Protein AF-A0A9N7QIT4-F1 (afdb_monomer_lite)

InterPro domains:
  IPR006091 Acyl-CoA dehydrogenase/oxidase, middle domain [PF02770] (115-210)
  IPR009100 Acyl-CoA dehydrogenase/oxidase, N-terminal and middle domain superfamily [SSF56645] (55-222)
  IPR037069 Acyl-CoA dehydrogenase/oxidase, N-terminal domain superfamily [G3DSA:1.10.540.10] (67-113)
  IPR046373 Acyl-CoA oxidase/dehydrogenase, middle domain superfamily [G3DSA:2.40.110.10] (114-221)

Structure (mmCIF, N/CA/C/O backbone):
data_AF-A0A9N7QIT4-F1
#
_entry.id   AF-A0A9N7QIT4-F1
#
loop_
_atom_site.group_PDB
_atom_site.id
_atom_site.type_symbol
_atom_site.label_atom_id
_atom_site.label_alt_id
_atom_site.label_comp_id
_atom_site.label_asym_id
_atom_site.label_entity_id
_atom_site.label_seq_id
_atom_site.pdbx_PDB_ins_code
_atom_site.Cartn_x
_atom_site.Cartn_y
_atom_site.Cartn_z
_atom_site.occupancy
_atom_site.B_iso_or_equiv
_atom_site.auth_seq_id
_atom_site.auth_comp_id
_atom_site.auth_asym_id
_atom_site.auth_atom_id
_atom_site.pdbx_PDB_model_num
ATOM 1 N N . MET A 1 1 ? -2.790 50.005 -57.578 1.00 38.47 1 MET A N 1
ATOM 2 C CA . MET A 1 1 ? -2.382 48.671 -58.054 1.00 38.47 1 MET A CA 1
ATOM 3 C C . MET A 1 1 ? -2.841 47.677 -56.999 1.00 38.47 1 MET A C 1
ATOM 5 O O . MET A 1 1 ? -2.305 47.665 -55.902 1.00 38.47 1 MET A O 1
ATOM 9 N N . THR A 1 2 ? -3.961 47.023 -57.299 1.00 33.47 2 THR A N 1
ATOM 10 C CA . THR A 1 2 ? -4.683 45.972 -56.548 1.00 33.47 2 THR A CA 1
ATOM 11 C C . THR A 1 2 ? -3.771 44.734 -56.378 1.00 33.47 2 THR A C 1
ATOM 13 O O . THR A 1 2 ? -2.785 44.643 -57.102 1.00 33.47 2 THR A O 1
ATOM 16 N N . VAL A 1 3 ? -3.960 43.822 -55.412 1.00 29.97 3 VAL A N 1
ATOM 17 C CA . VAL A 1 3 ? -4.858 42.644 -55.499 1.00 29.97 3 VAL A CA 1
ATOM 18 C C . VAL A 1 3 ? -5.173 42.057 -54.101 1.00 29.97 3 VAL A C 1
ATOM 20 O O . VAL A 1 3 ? -4.288 41.926 -53.262 1.00 29.97 3 VAL A O 1
ATOM 23 N N . ARG A 1 4 ? -6.454 41.694 -53.905 1.00 32.31 4 ARG A N 1
ATOM 24 C CA . ARG A 1 4 ? -7.050 40.820 -52.866 1.00 32.31 4 ARG A CA 1
ATOM 25 C C . ARG A 1 4 ? -7.109 39.357 -53.350 1.00 32.31 4 ARG A C 1
ATOM 27 O O . ARG A 1 4 ? -7.331 39.161 -54.540 1.00 32.31 4 ARG A O 1
ATOM 34 N N . ALA A 1 5 ? -7.090 38.399 -52.418 1.00 29.52 5 ALA A N 1
ATOM 35 C CA . ALA A 1 5 ? -7.839 37.115 -52.386 1.00 29.52 5 ALA A CA 1
ATOM 36 C C . ALA A 1 5 ? -7.548 36.490 -50.996 1.00 29.52 5 ALA A C 1
ATOM 38 O O . ALA A 1 5 ? -6.382 36.466 -50.619 1.00 29.52 5 ALA A O 1
ATOM 39 N N . GLU A 1 6 ? -8.453 36.201 -50.051 1.00 30.61 6 GLU A N 1
ATOM 40 C CA . GLU A 1 6 ? -9.697 35.397 -49.983 1.00 30.61 6 GLU A CA 1
ATOM 41 C C . GLU A 1 6 ? -9.571 33.897 -50.307 1.00 30.61 6 GLU A C 1
ATOM 43 O O . GLU A 1 6 ? -8.963 33.522 -51.304 1.00 30.61 6 GLU A O 1
ATOM 48 N N . THR A 1 7 ? -10.273 33.104 -49.473 1.00 28.08 7 THR A N 1
ATOM 49 C CA . THR A 1 7 ? -10.547 31.641 -49.452 1.00 28.08 7 THR A CA 1
ATOM 50 C C . THR A 1 7 ? -9.468 30.744 -48.819 1.00 28.08 7 THR A C 1
ATOM 52 O O . THR A 1 7 ? -8.288 30.939 -49.061 1.00 28.08 7 THR A O 1
ATOM 55 N N . SER A 1 8 ? -9.762 29.756 -47.964 1.00 26.75 8 SER A N 1
ATOM 56 C CA . SER A 1 8 ? -11.016 29.198 -47.423 1.00 26.75 8 SER A CA 1
ATOM 57 C C . SER A 1 8 ? -10.681 28.335 -46.197 1.00 26.75 8 SER A C 1
ATOM 59 O O . SER A 1 8 ? -9.673 27.632 -46.202 1.00 26.75 8 SER A O 1
ATOM 61 N N . VAL A 1 9 ? -11.541 28.359 -45.178 1.00 33.09 9 VAL A N 1
ATOM 62 C CA . VAL A 1 9 ? -11.574 27.361 -44.099 1.00 33.09 9 VAL A CA 1
ATOM 63 C C . VAL A 1 9 ? -12.169 26.076 -44.672 1.00 33.09 9 VAL A C 1
ATOM 65 O O . VAL A 1 9 ? -13.289 26.108 -45.179 1.00 33.09 9 VAL A O 1
ATOM 68 N N . SER A 1 10 ? -11.429 24.972 -44.601 1.00 28.03 10 SER A N 1
ATOM 69 C CA . SER A 1 10 ? -11.983 23.620 -44.677 1.00 28.03 10 SER A CA 1
ATOM 70 C C . SER A 1 10 ? -12.028 23.058 -43.260 1.00 28.03 10 SER A C 1
ATOM 72 O O . SER A 1 10 ? -10.996 22.815 -42.635 1.00 28.03 10 SER A O 1
ATOM 74 N N . ASP A 1 11 ? -13.254 22.965 -42.761 1.00 39.31 11 ASP A N 1
ATOM 75 C CA . ASP A 1 11 ? -13.674 22.219 -41.585 1.00 39.31 11 ASP A CA 1
ATOM 76 C C . ASP A 1 11 ? -13.690 20.735 -41.969 1.00 39.31 11 ASP A C 1
ATOM 78 O O . ASP A 1 11 ? -14.648 20.265 -42.576 1.00 39.31 11 ASP A O 1
ATOM 82 N N . ASP A 1 12 ? -12.594 20.032 -41.690 1.00 30.09 12 ASP A N 1
ATOM 83 C CA . ASP A 1 12 ? -12.577 18.572 -41.662 1.00 30.09 12 ASP A CA 1
ATOM 84 C C . ASP A 1 12 ? -12.472 18.167 -40.195 1.00 30.09 12 ASP A C 1
ATOM 86 O O . ASP A 1 12 ? -11.403 18.156 -39.578 1.00 30.09 12 ASP A O 1
ATOM 90 N N . GLY A 1 13 ? -13.649 17.938 -39.619 1.00 40.75 13 GLY A N 1
ATOM 91 C CA . GLY A 1 13 ? -13.811 17.435 -38.274 1.00 40.75 13 GLY A CA 1
ATOM 92 C C . GLY A 1 13 ? -13.171 16.062 -38.120 1.00 40.75 13 GLY A C 1
ATOM 93 O O . GLY A 1 13 ? -13.632 15.086 -38.697 1.00 40.75 13 GLY A O 1
ATOM 94 N N . GLU A 1 14 ? -12.172 15.982 -37.251 1.00 29.92 14 GLU A N 1
ATOM 95 C CA . GLU A 1 14 ? -11.878 14.771 -36.497 1.00 29.92 14 GLU A CA 1
ATOM 96 C C . GLU A 1 14 ? -11.223 15.182 -35.176 1.00 29.92 14 GLU A C 1
ATOM 98 O O . GLU A 1 14 ? -10.066 15.590 -35.098 1.00 29.92 14 GLU A O 1
ATOM 103 N N . ASN A 1 15 ? -12.039 15.163 -34.125 1.00 29.69 15 ASN A N 1
ATOM 104 C CA . ASN A 1 15 ? -11.623 15.336 -32.743 1.00 29.69 15 ASN A CA 1
ATOM 105 C C . ASN A 1 15 ? -10.757 14.123 -32.350 1.00 29.69 15 ASN A C 1
ATOM 107 O O . ASN A 1 15 ? -11.285 13.009 -32.380 1.00 29.69 15 ASN A O 1
ATOM 111 N N . PRO A 1 16 ? -9.475 14.271 -31.966 1.00 31.53 16 PRO A N 1
ATOM 112 C CA . PRO A 1 16 ? -8.681 13.150 -31.478 1.00 31.53 16 PRO A CA 1
ATOM 113 C C . PRO A 1 16 ? -9.065 12.837 -30.022 1.00 31.53 16 PRO A C 1
ATOM 115 O O . PRO A 1 16 ? -8.272 12.984 -29.094 1.00 31.53 16 PRO A O 1
ATOM 118 N N . GLU A 1 17 ? -10.299 12.380 -29.810 1.00 31.66 17 GLU A N 1
ATOM 119 C CA . GLU A 1 17 ? -10.685 11.626 -28.618 1.00 31.66 17 GLU A CA 1
ATOM 120 C C . GLU A 1 17 ? -10.196 10.180 -28.765 1.00 31.66 17 GLU A C 1
ATOM 122 O O . GLU A 1 17 ? -10.964 9.249 -28.980 1.00 31.66 17 GLU A O 1
ATOM 127 N N . THR A 1 18 ? -8.887 9.965 -28.644 1.00 36.84 18 THR A N 1
ATOM 128 C CA . THR A 1 18 ? -8.325 8.617 -28.489 1.00 36.84 18 THR A CA 1
ATOM 129 C C . THR A 1 18 ? -7.307 8.630 -27.362 1.00 36.84 18 THR A C 1
ATOM 131 O O . THR A 1 18 ? -6.167 9.055 -27.533 1.00 36.84 18 THR A O 1
ATOM 134 N N . GLY A 1 19 ? -7.747 8.189 -26.186 1.00 28.31 19 GLY A N 1
ATOM 135 C CA . GLY A 1 19 ? -6.896 8.069 -25.001 1.00 28.31 19 GLY A CA 1
ATOM 136 C C . GLY A 1 19 ? -7.641 7.873 -23.680 1.00 28.31 19 GLY A C 1
ATOM 137 O O . GLY A 1 19 ? -7.002 7.780 -22.634 1.00 28.31 19 GLY A O 1
ATOM 138 N N . ARG A 1 20 ? -8.978 7.805 -23.689 1.00 27.88 20 ARG A N 1
ATOM 139 C CA . ARG A 1 20 ? -9.750 7.363 -22.525 1.00 27.88 20 ARG A CA 1
ATOM 140 C C . ARG A 1 20 ? -9.685 5.838 -22.469 1.00 27.88 20 ARG A C 1
ATOM 142 O O . ARG A 1 20 ? -10.373 5.154 -23.216 1.00 27.88 20 ARG A O 1
ATOM 149 N N . VAL A 1 21 ? -8.809 5.315 -21.620 1.00 37.53 21 VAL A N 1
ATOM 150 C CA . VAL A 1 21 ? -8.892 3.921 -21.177 1.00 37.53 21 VAL A CA 1
ATOM 151 C C . VAL A 1 21 ? -10.002 3.845 -20.134 1.00 37.53 21 VAL A C 1
ATOM 153 O O . VAL A 1 21 ? -9.878 4.392 -19.037 1.00 37.53 21 VAL A O 1
ATOM 156 N N . ASP A 1 22 ? -11.124 3.244 -20.526 1.00 30.83 22 ASP A N 1
ATOM 157 C CA . ASP A 1 22 ? -12.245 2.961 -19.637 1.00 30.83 22 ASP A CA 1
ATOM 158 C C . ASP A 1 22 ? -11.810 2.043 -18.484 1.00 30.83 22 ASP A C 1
ATOM 160 O O . ASP A 1 22 ? -10.876 1.244 -18.606 1.00 30.83 22 ASP A O 1
ATOM 164 N N . GLY A 1 23 ? -12.482 2.214 -17.341 1.00 36.84 23 GLY A N 1
ATOM 165 C CA . GLY A 1 23 ? -12.130 1.636 -16.045 1.00 36.84 23 GLY A CA 1
ATOM 166 C C . GLY A 1 23 ? -11.699 0.171 -16.108 1.00 36.84 23 GLY A C 1
ATOM 167 O O . GLY A 1 23 ? -12.493 -0.713 -16.425 1.00 36.84 23 GLY A O 1
ATOM 168 N N . HIS A 1 24 ? -10.438 -0.077 -15.754 1.00 41.16 24 HIS A N 1
ATOM 169 C CA . HIS A 1 24 ? -9.928 -1.423 -15.526 1.00 41.16 24 HIS A CA 1
ATOM 170 C C . HIS A 1 24 ? -10.519 -1.994 -14.237 1.00 41.16 24 HIS A C 1
ATOM 172 O O . HIS A 1 24 ? -10.560 -1.329 -13.200 1.00 41.16 24 HIS A O 1
ATOM 178 N N . GLN A 1 25 ? -10.971 -3.246 -14.302 1.00 32.97 25 GLN A N 1
ATOM 179 C CA . GLN A 1 25 ? -11.328 -4.001 -13.109 1.00 32.97 25 GLN A CA 1
ATOM 180 C C . GLN A 1 25 ? -10.055 -4.299 -12.315 1.00 32.97 25 GLN A C 1
ATOM 182 O O . GLN A 1 25 ? -9.169 -4.998 -12.798 1.00 32.97 25 GLN A O 1
ATOM 187 N N . VAL A 1 26 ? -9.979 -3.773 -11.095 1.00 39.59 26 VAL A N 1
ATOM 188 C CA . VAL A 1 26 ? -8.876 -4.027 -10.166 1.00 39.59 26 VAL A CA 1
ATOM 189 C C . VAL A 1 26 ? -9.232 -5.255 -9.329 1.00 39.59 26 VAL A C 1
ATOM 191 O O . VAL A 1 26 ? -10.236 -5.258 -8.620 1.00 39.59 26 VAL A O 1
ATOM 194 N N . GLY A 1 27 ? -8.437 -6.316 -9.439 1.00 34.12 27 GLY A N 1
ATOM 195 C CA . GLY A 1 27 ? -8.568 -7.526 -8.632 1.00 34.12 27 GLY A CA 1
ATOM 196 C C . GLY A 1 27 ? -7.386 -8.473 -8.864 1.00 34.12 27 GLY A C 1
ATOM 197 O O . GLY A 1 27 ? -6.785 -8.428 -9.935 1.00 34.12 27 GLY A O 1
ATOM 198 N N . PRO A 1 28 ? -7.052 -9.364 -7.915 1.00 33.69 28 PRO A N 1
ATOM 199 C CA . PRO A 1 28 ? -5.867 -10.236 -7.963 1.00 33.69 28 PRO A CA 1
ATOM 200 C C . PRO A 1 28 ? -5.890 -11.284 -9.090 1.00 33.69 28 PRO A C 1
ATOM 202 O O . PRO A 1 28 ? -4.935 -12.037 -9.257 1.00 33.69 28 PRO A O 1
ATOM 205 N N . THR A 1 29 ? -6.988 -11.363 -9.845 1.00 35.53 29 THR A N 1
ATOM 206 C CA . THR A 1 29 ? -7.176 -12.270 -10.988 1.00 35.53 29 THR A CA 1
ATOM 207 C C . THR A 1 29 ? -7.487 -11.535 -12.295 1.00 35.53 29 THR A C 1
ATOM 209 O O . THR A 1 29 ? -7.665 -12.185 -13.325 1.00 35.53 29 THR A O 1
ATOM 212 N N . ALA A 1 30 ? -7.555 -10.199 -12.277 1.00 36.47 30 ALA A N 1
ATOM 213 C CA . ALA A 1 30 ? -7.737 -9.413 -13.490 1.00 36.47 30 ALA A CA 1
ATOM 214 C C . ALA A 1 30 ? -6.457 -9.470 -14.348 1.00 36.47 30 ALA A C 1
ATOM 216 O O . ALA A 1 30 ? -5.356 -9.500 -13.790 1.00 36.47 30 ALA A O 1
ATOM 217 N N . PRO A 1 31 ? -6.569 -9.508 -15.690 1.00 37.81 31 PRO A N 1
ATOM 218 C CA . PRO A 1 31 ? -5.399 -9.405 -16.552 1.00 37.81 31 PRO A CA 1
ATOM 219 C C . PRO A 1 31 ? -4.654 -8.102 -16.248 1.00 37.81 31 PRO A C 1
ATOM 221 O O . PRO A 1 31 ? -5.278 -7.057 -16.058 1.00 37.81 31 PRO A O 1
ATOM 224 N N . LEU A 1 32 ? -3.323 -8.189 -16.171 1.00 49.09 32 LEU A N 1
ATOM 225 C CA . LEU A 1 32 ? -2.465 -7.030 -15.936 1.00 49.09 32 LEU A CA 1
ATOM 226 C C . LEU A 1 32 ? -2.752 -5.973 -17.011 1.00 49.09 32 LEU A C 1
ATOM 228 O O . LEU A 1 32 ? -2.886 -6.310 -18.189 1.00 49.09 32 LEU A O 1
ATOM 232 N N . ASP A 1 33 ? -2.850 -4.710 -16.594 1.00 57.22 33 ASP A N 1
ATOM 233 C CA . ASP A 1 33 ? -2.920 -3.565 -17.506 1.00 57.22 33 ASP A CA 1
ATOM 234 C C . ASP A 1 33 ? -1.797 -3.703 -18.558 1.00 57.22 33 ASP A C 1
ATOM 236 O O . ASP A 1 33 ? -0.669 -4.011 -18.173 1.00 57.22 33 ASP A O 1
ATOM 240 N N . PRO A 1 34 ? -2.046 -3.524 -19.868 1.00 62.81 34 PRO A N 1
ATOM 241 C CA . PRO A 1 34 ? -1.006 -3.655 -20.890 1.00 62.81 34 PRO A CA 1
ATOM 242 C C . PRO A 1 34 ? 0.240 -2.801 -20.617 1.00 62.81 34 PRO A C 1
ATOM 244 O O . PRO A 1 34 ? 1.350 -3.247 -20.899 1.00 62.81 34 PRO A O 1
ATOM 247 N N . GLN A 1 35 ? 0.068 -1.615 -20.022 1.00 65.44 35 GLN A N 1
ATOM 248 C CA . GLN A 1 35 ? 1.177 -0.753 -19.599 1.00 65.44 35 GLN A CA 1
ATOM 249 C C . GLN A 1 35 ? 1.926 -1.356 -18.411 1.00 65.44 35 GLN A C 1
ATOM 251 O O . GLN A 1 35 ? 3.153 -1.332 -18.376 1.00 65.44 35 GLN A O 1
ATOM 256 N N . LEU A 1 36 ? 1.196 -1.950 -17.462 1.00 68.06 36 LEU A N 1
ATOM 257 C CA . LEU A 1 36 ? 1.788 -2.685 -16.350 1.00 68.06 36 LEU A CA 1
ATOM 258 C C . LEU A 1 36 ? 2.546 -3.920 -16.842 1.00 68.06 36 LEU A C 1
ATOM 260 O O . LEU A 1 36 ? 3.641 -4.153 -16.359 1.00 68.06 36 LEU A O 1
ATOM 264 N N . ALA A 1 37 ? 1.999 -4.681 -17.793 1.00 67.69 37 ALA A N 1
ATOM 265 C CA . ALA A 1 37 ? 2.638 -5.865 -18.358 1.00 67.69 37 ALA A CA 1
ATOM 266 C C . ALA A 1 37 ? 3.929 -5.503 -19.108 1.00 67.69 37 ALA A C 1
ATOM 268 O O . ALA A 1 37 ? 4.974 -6.090 -18.844 1.00 67.69 37 ALA A O 1
ATOM 269 N N . GLU A 1 38 ? 3.884 -4.483 -19.974 1.00 66.94 38 GLU A N 1
ATOM 270 C CA . GLU A 1 38 ? 5.070 -3.957 -20.659 1.00 66.94 38 GLU A CA 1
ATOM 271 C C . GLU A 1 38 ? 6.125 -3.478 -19.656 1.00 66.94 38 GLU A C 1
ATOM 273 O O . GLU A 1 38 ? 7.310 -3.781 -19.798 1.00 66.94 38 GLU A O 1
ATOM 278 N N . PHE A 1 39 ? 5.705 -2.781 -18.601 1.00 68.25 39 PHE A N 1
ATOM 279 C CA . PHE A 1 39 ? 6.587 -2.375 -17.517 1.00 68.25 39 PHE A CA 1
ATOM 280 C C . PHE A 1 39 ? 7.182 -3.590 -16.789 1.00 68.25 39 PHE A C 1
ATOM 282 O O . PHE A 1 39 ? 8.399 -3.727 -16.737 1.00 68.25 39 PHE A O 1
ATOM 289 N N . THR A 1 40 ? 6.379 -4.530 -16.292 1.00 65.81 40 THR A N 1
ATOM 290 C CA . THR A 1 40 ? 6.884 -5.693 -15.544 1.00 65.81 40 THR A CA 1
ATOM 291 C C . THR A 1 40 ? 7.772 -6.618 -16.375 1.00 65.81 40 THR A C 1
ATOM 293 O O . THR A 1 40 ? 8.703 -7.204 -15.826 1.00 65.81 40 THR A O 1
ATOM 296 N N . ASP A 1 41 ? 7.531 -6.715 -17.686 1.00 65.50 41 ASP A N 1
ATOM 297 C CA . ASP A 1 41 ? 8.337 -7.522 -18.607 1.00 65.50 41 ASP A CA 1
ATOM 298 C C . ASP A 1 41 ? 9.631 -6.810 -19.037 1.00 65.50 41 ASP A C 1
ATOM 300 O O . ASP A 1 41 ? 10.649 -7.461 -19.287 1.00 65.50 41 ASP A O 1
ATOM 304 N N . SER A 1 42 ? 9.621 -5.474 -19.118 1.00 56.75 42 SER A N 1
ATOM 305 C CA . SER A 1 42 ? 10.794 -4.673 -19.501 1.00 56.75 42 SER A CA 1
ATOM 306 C C . SER A 1 42 ? 11.737 -4.372 -18.334 1.00 56.75 42 SER A C 1
ATOM 308 O O . SER A 1 42 ? 12.928 -4.139 -18.563 1.00 56.75 42 SER A O 1
ATOM 310 N N . VAL A 1 43 ? 11.245 -4.417 -17.090 1.00 51.91 43 VAL A N 1
ATOM 311 C CA . VAL A 1 43 ? 12.033 -4.168 -15.876 1.00 51.91 43 VAL A CA 1
ATOM 312 C C . VAL A 1 43 ? 12.015 -5.405 -14.971 1.00 51.91 43 VAL A C 1
ATOM 314 O O . VAL A 1 43 ? 11.148 -5.577 -14.120 1.00 51.91 43 VAL A O 1
ATOM 317 N N . ALA A 1 44 ? 13.012 -6.281 -15.132 1.00 52.66 44 ALA A N 1
ATOM 318 C CA . ALA A 1 44 ? 13.183 -7.521 -14.358 1.00 52.66 44 ALA A CA 1
ATOM 319 C C . ALA A 1 44 ? 13.633 -7.273 -12.894 1.00 52.66 44 ALA A C 1
ATOM 321 O O . ALA A 1 44 ? 14.660 -7.801 -12.460 1.00 52.66 44 ALA A O 1
ATOM 322 N N . HIS A 1 45 ? 12.968 -6.369 -12.166 1.00 61.59 45 HIS A N 1
ATOM 323 C CA . HIS A 1 45 ? 13.575 -5.583 -11.077 1.00 61.59 45 HIS A CA 1
ATOM 324 C C . HIS A 1 45 ? 12.665 -5.432 -9.831 1.00 61.59 45 HIS A C 1
ATOM 326 O O . HIS A 1 45 ? 12.796 -4.480 -9.076 1.00 61.59 45 HIS A O 1
ATOM 332 N N . PHE A 1 46 ? 11.720 -6.346 -9.567 1.00 65.38 46 PHE A N 1
ATOM 333 C CA . PHE A 1 46 ? 10.869 -6.293 -8.350 1.00 65.38 46 PHE A CA 1
ATOM 334 C C . PHE A 1 46 ? 11.425 -7.091 -7.156 1.00 65.38 46 PHE A C 1
ATOM 336 O O . PHE A 1 46 ? 10.902 -7.026 -6.045 1.00 65.38 46 PHE A O 1
ATOM 343 N N . GLY A 1 47 ? 12.520 -7.823 -7.370 1.00 62.84 47 GLY A N 1
ATOM 344 C CA . GLY A 1 47 ? 13.131 -8.722 -6.391 1.00 62.84 47 GLY A CA 1
ATOM 345 C C . GLY A 1 47 ? 14.361 -8.159 -5.676 1.00 62.84 47 GLY A C 1
ATOM 346 O O . GLY A 1 47 ? 15.189 -8.951 -5.229 1.00 62.84 47 GLY A O 1
ATOM 347 N N . HIS A 1 48 ? 14.539 -6.833 -5.584 1.00 67.06 48 HIS A N 1
ATOM 348 C CA . HIS A 1 48 ? 15.717 -6.243 -4.927 1.00 67.06 48 HIS A CA 1
ATOM 349 C C . HIS A 1 48 ? 15.644 -6.372 -3.406 1.00 67.06 48 HIS A C 1
ATOM 351 O O . HIS A 1 48 ? 15.376 -5.411 -2.688 1.00 67.06 48 HIS A O 1
ATOM 357 N N . VAL A 1 49 ? 15.906 -7.570 -2.900 1.00 66.00 49 VAL A N 1
ATOM 358 C CA . VAL A 1 49 ? 16.009 -7.875 -1.472 1.00 66.00 49 VAL A CA 1
ATOM 359 C C . VAL A 1 49 ? 17.459 -8.176 -1.131 1.00 66.00 49 VAL A C 1
ATOM 361 O O . VAL A 1 49 ? 18.186 -8.758 -1.934 1.00 66.00 49 VAL A O 1
ATOM 364 N N . SER A 1 50 ? 17.890 -7.761 0.060 1.00 59.88 50 SER A N 1
ATOM 365 C CA . SER A 1 50 ? 19.243 -8.031 0.538 1.00 59.88 50 SER A CA 1
ATOM 366 C C . SER A 1 50 ? 19.525 -9.529 0.529 1.00 59.88 50 SER A C 1
ATOM 368 O O . SER A 1 50 ? 18.782 -10.309 1.118 1.00 59.88 50 SER A O 1
ATOM 370 N N . SER A 1 51 ? 20.645 -9.924 -0.074 1.00 55.16 51 SER A N 1
ATOM 371 C CA . SER A 1 51 ? 21.128 -11.308 -0.045 1.00 55.16 51 SER A CA 1
ATOM 372 C C . SER A 1 51 ? 21.768 -11.691 1.296 1.00 55.16 51 SER A C 1
ATOM 374 O O . SER A 1 51 ? 22.208 -12.825 1.469 1.00 55.16 51 SER A O 1
ATOM 376 N N . THR A 1 52 ? 21.893 -10.747 2.237 1.00 50.81 52 THR A N 1
ATOM 377 C CA . THR A 1 52 ? 22.377 -11.027 3.594 1.00 50.81 52 THR A CA 1
ATOM 378 C C . THR A 1 52 ? 21.233 -11.539 4.458 1.00 50.81 52 THR A 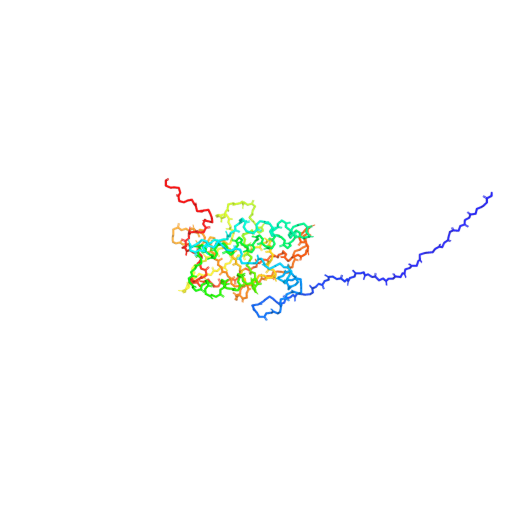C 1
ATOM 380 O O . THR A 1 52 ? 20.248 -10.822 4.650 1.00 50.81 52 THR A O 1
ATOM 383 N N . GLU A 1 53 ? 21.390 -12.734 5.025 1.00 40.38 53 GLU A N 1
ATOM 384 C CA . GLU A 1 53 ? 20.474 -13.290 6.026 1.00 40.38 53 GLU A CA 1
ATOM 385 C C . GLU A 1 53 ? 20.172 -12.253 7.127 1.00 40.38 53 GLU A C 1
ATOM 387 O O . GLU A 1 53 ? 21.113 -11.652 7.664 1.00 40.38 53 GLU A O 1
ATOM 392 N N . PRO A 1 54 ? 18.886 -11.996 7.444 1.00 53.50 54 PRO A N 1
ATOM 393 C CA . PRO A 1 54 ? 17.710 -12.804 7.096 1.00 53.50 54 PRO A CA 1
ATOM 394 C C . PRO A 1 54 ? 16.909 -12.352 5.849 1.00 53.50 54 PRO A C 1
ATOM 396 O O . PRO A 1 54 ? 15.734 -12.686 5.740 1.00 53.50 54 PRO A O 1
ATOM 399 N N . GLY A 1 55 ? 17.475 -11.580 4.909 1.00 60.56 55 GLY A N 1
ATOM 400 C CA . GLY A 1 55 ? 16.734 -11.140 3.709 1.00 60.56 55 GLY A CA 1
ATOM 401 C C . GLY A 1 55 ? 15.506 -10.274 4.035 1.00 60.56 55 GLY A C 1
ATOM 402 O O . GLY A 1 55 ? 14.486 -10.308 3.355 1.00 60.56 55 GLY A O 1
ATOM 403 N N . ASP A 1 56 ? 15.590 -9.506 5.120 1.00 72.50 56 ASP A N 1
ATOM 404 C CA . ASP A 1 56 ? 14.479 -8.787 5.760 1.00 72.50 56 ASP A CA 1
ATOM 405 C C . ASP A 1 56 ? 14.275 -7.354 5.240 1.00 72.50 56 ASP A C 1
ATOM 407 O O . ASP A 1 56 ? 13.528 -6.552 5.817 1.00 72.50 56 ASP A O 1
ATOM 411 N N . ARG A 1 57 ? 14.984 -6.983 4.173 1.00 81.25 57 ARG A N 1
ATOM 412 C CA . ARG A 1 57 ? 14.995 -5.615 3.664 1.00 81.25 57 ARG A CA 1
ATOM 413 C C . ARG A 1 57 ? 15.267 -5.537 2.180 1.00 81.25 57 ARG A C 1
ATOM 415 O O . ARG A 1 57 ? 15.980 -6.366 1.626 1.00 81.25 57 ARG A O 1
ATOM 422 N N . VAL A 1 58 ? 14.752 -4.478 1.580 1.00 84.88 58 VAL A N 1
ATOM 423 C CA . VAL A 1 58 ? 15.085 -4.081 0.220 1.00 84.88 58 VAL A CA 1
ATOM 424 C C . VAL A 1 58 ? 16.564 -3.709 0.157 1.00 84.88 58 VAL A C 1
ATOM 426 O O . VAL A 1 58 ? 17.067 -2.963 1.005 1.00 84.88 58 VAL A O 1
ATOM 429 N N . ASP A 1 59 ? 17.262 -4.214 -0.855 1.00 86.88 59 ASP A N 1
ATOM 430 C CA . ASP A 1 59 ? 18.620 -3.781 -1.166 1.00 86.88 59 ASP A CA 1
ATOM 431 C C . ASP A 1 59 ? 18.562 -2.489 -1.984 1.00 86.88 59 ASP A C 1
ATOM 433 O O . ASP A 1 59 ? 18.482 -2.492 -3.212 1.00 86.88 59 ASP A O 1
ATOM 437 N N . LEU A 1 60 ? 18.607 -1.356 -1.281 1.00 84.75 60 LEU A N 1
ATOM 438 C CA . LEU A 1 60 ? 18.570 -0.036 -1.910 1.00 84.75 60 LEU A CA 1
ATOM 439 C C . LEU A 1 60 ? 19.748 0.203 -2.866 1.00 84.75 60 LEU A C 1
ATOM 441 O O . LEU A 1 60 ? 19.602 0.963 -3.819 1.00 84.75 60 LEU A O 1
ATOM 445 N N . LYS A 1 61 ? 20.909 -0.426 -2.630 1.00 85.75 61 LYS A N 1
ATOM 446 C CA . LYS A 1 61 ? 22.073 -0.270 -3.514 1.00 85.75 61 LYS A CA 1
ATOM 447 C C . LYS A 1 61 ? 21.867 -1.023 -4.819 1.00 85.75 61 LYS A C 1
ATOM 449 O O . LYS A 1 61 ? 22.268 -0.519 -5.861 1.00 85.75 61 LYS A O 1
ATOM 454 N N . ALA A 1 62 ? 21.248 -2.199 -4.753 1.00 83.81 62 ALA A N 1
ATOM 455 C CA . ALA A 1 62 ? 20.874 -2.958 -5.938 1.00 83.81 62 ALA A CA 1
ATOM 456 C C . ALA A 1 62 ? 19.718 -2.295 -6.706 1.00 83.81 62 ALA A C 1
ATOM 458 O O . ALA A 1 62 ? 19.729 -2.313 -7.928 1.00 83.81 62 ALA A O 1
ATOM 459 N N . LEU A 1 63 ? 18.765 -1.675 -6.001 1.00 85.38 63 LEU A N 1
ATOM 460 C CA . LEU A 1 63 ? 17.608 -1.002 -6.601 1.00 85.38 63 LEU A CA 1
ATOM 461 C C . LEU A 1 63 ? 17.966 0.320 -7.309 1.00 85.38 63 LEU A C 1
ATOM 463 O O . LEU A 1 63 ? 17.344 0.675 -8.308 1.00 85.38 63 LEU A O 1
ATOM 467 N N . LEU A 1 64 ? 18.934 1.084 -6.792 1.00 88.62 64 LEU A N 1
ATOM 468 C CA . LEU A 1 64 ? 19.211 2.445 -7.273 1.00 88.62 64 LEU A CA 1
ATOM 469 C C . LEU A 1 64 ? 19.538 2.532 -8.781 1.00 88.62 64 LEU A C 1
ATOM 471 O O . LEU A 1 64 ? 18.896 3.341 -9.452 1.00 88.62 64 LEU A O 1
ATOM 475 N N . PRO A 1 65 ? 20.452 1.720 -9.354 1.00 84.44 65 PRO A N 1
ATOM 476 C CA . PRO A 1 65 ? 20.757 1.780 -10.789 1.00 84.44 65 PRO A CA 1
ATOM 477 C C . PRO A 1 65 ? 19.538 1.514 -11.678 1.00 84.44 65 PRO A C 1
ATOM 479 O O . PRO A 1 65 ? 19.444 2.022 -12.795 1.00 84.44 65 PRO A O 1
ATOM 482 N N . ASP A 1 66 ? 18.605 0.712 -11.178 1.00 82.62 66 ASP A N 1
ATOM 483 C CA . ASP A 1 66 ? 17.408 0.292 -11.890 1.00 82.62 66 ASP A CA 1
ATOM 484 C C . ASP A 1 66 ? 16.338 1.384 -11.859 1.00 82.62 66 ASP A C 1
ATOM 486 O O . ASP A 1 66 ? 15.722 1.682 -12.887 1.00 82.62 66 ASP A O 1
ATOM 490 N N . VAL A 1 67 ? 16.210 2.083 -10.729 1.00 86.75 67 VAL A N 1
ATOM 491 C CA . VAL A 1 67 ? 15.429 3.323 -10.634 1.00 86.75 67 VAL A CA 1
ATOM 492 C C . VAL A 1 67 ? 16.014 4.407 -11.545 1.00 86.75 67 VAL A C 1
ATOM 494 O O . VAL A 1 67 ? 15.260 5.021 -12.296 1.00 86.75 67 VAL A O 1
ATOM 497 N N . GLU A 1 68 ? 17.334 4.623 -11.537 1.00 86.75 68 GLU A N 1
ATOM 498 C CA . GLU A 1 68 ? 18.002 5.627 -12.382 1.00 86.75 68 GLU A CA 1
ATOM 499 C C . GLU A 1 68 ? 17.804 5.348 -13.878 1.00 86.75 68 GLU A C 1
ATOM 501 O O . GLU A 1 68 ? 17.422 6.244 -14.635 1.00 86.75 68 GLU A O 1
ATOM 506 N N . ARG A 1 69 ? 18.007 4.096 -14.309 1.00 83.94 69 ARG A N 1
ATOM 507 C CA . ARG A 1 69 ? 17.802 3.682 -15.704 1.00 83.94 69 ARG A CA 1
ATOM 508 C C . ARG A 1 69 ? 16.355 3.879 -16.142 1.00 83.94 69 ARG A C 1
ATOM 510 O O . ARG A 1 69 ? 16.113 4.412 -17.224 1.00 83.94 69 ARG A O 1
ATOM 517 N N . THR A 1 70 ? 15.408 3.477 -15.296 1.00 82.38 70 THR A N 1
ATOM 518 C CA . THR A 1 70 ? 13.975 3.631 -15.572 1.00 82.38 70 THR A CA 1
ATOM 519 C C . THR A 1 70 ? 13.605 5.108 -15.652 1.00 82.38 70 THR A C 1
ATOM 521 O O . THR A 1 70 ? 12.958 5.517 -16.610 1.00 82.38 70 THR A O 1
ATOM 524 N N . ALA A 1 71 ? 14.092 5.937 -14.724 1.00 85.38 71 ALA A N 1
ATOM 525 C CA . ALA A 1 71 ? 13.818 7.373 -14.693 1.00 85.38 71 ALA A CA 1
ATOM 526 C C . ALA A 1 71 ? 14.374 8.120 -15.915 1.00 85.38 71 ALA A C 1
ATOM 528 O O . ALA A 1 71 ? 13.789 9.116 -16.335 1.00 85.38 71 ALA A O 1
ATOM 529 N N . GLY A 1 72 ? 15.470 7.630 -16.506 1.00 81.25 72 GLY A N 1
ATOM 530 C CA . GLY A 1 72 ? 16.003 8.145 -17.770 1.00 81.25 72 GLY A CA 1
ATOM 531 C C . GLY A 1 72 ? 15.069 7.945 -18.971 1.00 81.25 72 GLY A C 1
ATOM 532 O O . GLY A 1 72 ? 15.251 8.612 -19.987 1.00 81.25 72 GLY A O 1
ATOM 533 N N . THR A 1 73 ? 14.076 7.057 -18.849 1.00 83.69 73 THR A N 1
ATOM 534 C CA . THR A 1 73 ? 13.086 6.752 -19.893 1.00 83.69 73 THR A CA 1
ATOM 535 C C . THR A 1 73 ? 11.693 7.248 -19.507 1.00 83.69 73 THR A C 1
ATOM 537 O O . THR A 1 73 ? 11.082 8.003 -20.259 1.00 83.69 73 THR A O 1
ATOM 540 N N . ASP A 1 74 ? 11.199 6.860 -18.328 1.00 84.31 74 ASP A N 1
ATOM 541 C CA . ASP A 1 74 ? 9.902 7.270 -17.799 1.00 84.31 74 ASP A CA 1
ATOM 542 C C . ASP A 1 74 ? 9.925 7.425 -16.268 1.00 84.31 74 ASP A C 1
ATOM 544 O O . ASP A 1 74 ? 10.143 6.486 -15.497 1.00 84.31 74 ASP A O 1
ATOM 548 N N . VAL A 1 75 ? 9.650 8.647 -15.812 1.00 88.81 75 VAL A N 1
ATOM 549 C CA . VAL A 1 75 ? 9.670 9.002 -14.385 1.00 88.81 75 VAL A CA 1
ATOM 550 C C . VAL A 1 75 ? 8.474 8.409 -13.625 1.00 88.81 75 VAL A C 1
ATOM 552 O O . VAL A 1 75 ? 8.583 8.153 -12.427 1.00 88.81 75 VAL A O 1
ATOM 555 N N . GLY A 1 76 ? 7.345 8.157 -14.300 1.00 89.31 76 GLY A N 1
ATOM 556 C CA . GLY A 1 76 ? 6.172 7.511 -13.702 1.00 89.31 76 GLY A CA 1
ATOM 557 C C . GLY A 1 76 ? 6.484 6.095 -13.237 1.00 89.31 76 GLY A C 1
ATOM 558 O O . GLY A 1 76 ? 6.311 5.762 -12.067 1.00 89.31 76 GLY A O 1
ATOM 559 N N . HIS A 1 77 ? 7.033 5.288 -14.132 1.00 87.69 77 HIS A N 1
ATOM 560 C CA . HIS A 1 77 ? 7.460 3.921 -13.870 1.00 87.69 77 HIS A CA 1
ATOM 561 C C . HIS A 1 77 ? 8.578 3.844 -12.818 1.00 87.69 77 HIS A C 1
ATOM 563 O O . HIS A 1 77 ? 8.535 2.998 -11.923 1.00 87.69 77 HIS A O 1
ATOM 569 N N . ALA A 1 78 ? 9.532 4.779 -12.831 1.00 88.88 78 ALA A N 1
ATOM 570 C CA . ALA A 1 78 ? 10.543 4.873 -11.776 1.00 88.88 78 ALA A CA 1
ATOM 571 C C . ALA A 1 78 ? 9.930 5.182 -10.395 1.00 88.88 78 ALA A C 1
ATOM 573 O O . ALA A 1 78 ? 10.359 4.633 -9.371 1.00 88.88 78 ALA A O 1
ATOM 574 N N . ALA A 1 79 ? 8.892 6.026 -10.355 1.00 92.56 79 ALA A N 1
ATOM 575 C CA . ALA A 1 79 ? 8.134 6.280 -9.135 1.00 92.56 79 ALA A CA 1
ATOM 576 C C . ALA A 1 79 ? 7.407 5.013 -8.661 1.00 92.56 79 ALA A C 1
ATOM 578 O O . ALA A 1 79 ? 7.452 4.720 -7.467 1.00 92.56 79 ALA A O 1
ATOM 579 N N . VAL A 1 80 ? 6.822 4.224 -9.574 1.00 91.38 80 VAL A N 1
ATOM 580 C CA . VAL A 1 80 ? 6.200 2.925 -9.256 1.00 91.38 80 VAL A CA 1
ATOM 581 C C . VAL A 1 80 ? 7.202 1.961 -8.618 1.00 91.38 80 VAL A C 1
ATOM 583 O O . VAL A 1 80 ? 6.899 1.410 -7.559 1.00 91.38 80 VAL A O 1
ATOM 586 N N . LEU A 1 81 ? 8.407 1.798 -9.184 1.00 88.81 81 LEU A N 1
ATOM 587 C CA . LEU A 1 81 ? 9.452 0.950 -8.584 1.00 88.81 81 LEU A CA 1
ATOM 588 C C . LEU A 1 81 ? 9.765 1.378 -7.150 1.00 88.81 81 LEU A C 1
ATOM 590 O O . LEU A 1 81 ? 9.871 0.542 -6.252 1.00 88.81 81 LEU A O 1
ATOM 594 N N . THR A 1 82 ? 9.881 2.686 -6.930 1.00 92.00 82 THR A N 1
ATOM 595 C CA . THR A 1 82 ? 10.253 3.247 -5.632 1.00 92.00 82 THR A CA 1
ATOM 596 C C . THR A 1 82 ? 9.149 3.037 -4.593 1.00 92.00 82 THR A C 1
ATOM 598 O O . THR A 1 82 ? 9.432 2.564 -3.490 1.00 92.00 82 THR A O 1
ATOM 601 N N . VAL A 1 83 ? 7.886 3.340 -4.923 1.00 93.88 83 VAL A N 1
ATOM 602 C CA . VAL A 1 83 ? 6.764 3.157 -3.981 1.00 93.88 83 VAL A CA 1
ATOM 603 C C . VAL A 1 83 ? 6.477 1.682 -3.716 1.00 93.88 83 VAL A C 1
ATOM 605 O O . VAL A 1 83 ? 6.208 1.324 -2.569 1.00 93.88 83 VAL A O 1
ATOM 608 N N . HIS A 1 84 ? 6.617 0.821 -4.731 1.00 93.56 84 HIS A N 1
ATOM 609 C CA . HIS A 1 84 ? 6.496 -0.626 -4.572 1.00 93.56 84 HIS A CA 1
ATOM 610 C C . HIS A 1 84 ? 7.508 -1.140 -3.553 1.00 93.56 84 HIS A C 1
ATOM 612 O O . HIS A 1 84 ? 7.131 -1.795 -2.583 1.00 93.56 84 HIS A O 1
ATOM 618 N N . HIS A 1 85 ? 8.788 -0.804 -3.729 1.00 92.75 85 HIS A N 1
ATOM 619 C CA . HIS A 1 85 ? 9.833 -1.260 -2.819 1.00 92.75 85 HIS A CA 1
ATOM 620 C C . HIS A 1 85 ? 9.693 -0.646 -1.423 1.00 92.75 85 HIS A C 1
ATOM 622 O O . HIS A 1 85 ? 9.952 -1.329 -0.436 1.00 92.75 85 HIS A O 1
ATOM 628 N N . ALA A 1 86 ? 9.219 0.597 -1.296 1.00 92.81 86 ALA A N 1
ATOM 629 C CA . ALA A 1 86 ? 8.915 1.187 0.008 1.00 92.81 86 ALA A CA 1
ATOM 630 C C . ALA A 1 86 ? 7.804 0.418 0.753 1.00 92.81 86 ALA A C 1
ATOM 632 O O . ALA A 1 86 ? 7.929 0.155 1.950 1.00 92.81 86 ALA A O 1
ATOM 633 N N . ALA A 1 87 ? 6.745 0.008 0.051 1.00 94.25 87 ALA A N 1
ATOM 634 C CA . ALA A 1 87 ? 5.672 -0.798 0.627 1.00 94.25 87 ALA A CA 1
ATOM 635 C C . ALA A 1 87 ? 6.128 -2.240 0.930 1.00 94.25 87 ALA A C 1
ATOM 637 O O . ALA A 1 87 ? 5.906 -2.743 2.034 1.00 94.25 87 ALA A O 1
ATOM 638 N N . LEU A 1 88 ? 6.845 -2.883 0.001 1.00 93.38 88 LEU A N 1
ATOM 639 C CA . LEU A 1 88 ? 7.466 -4.200 0.189 1.00 93.38 88 LEU A CA 1
ATOM 640 C C . LEU A 1 88 ? 8.396 -4.208 1.406 1.00 93.38 88 LEU A C 1
ATOM 642 O O . LEU A 1 88 ? 8.390 -5.144 2.199 1.00 93.38 88 LEU A O 1
ATOM 646 N N . GLN A 1 89 ? 9.158 -3.139 1.602 1.00 92.88 89 GLN A N 1
ATOM 647 C CA . GLN A 1 89 ? 10.043 -2.980 2.742 1.00 92.88 89 GLN A CA 1
ATOM 648 C C . GLN A 1 89 ? 9.290 -3.006 4.085 1.00 92.88 89 GLN A C 1
ATOM 650 O O . GLN A 1 89 ? 9.824 -3.538 5.064 1.00 92.88 89 GLN A O 1
ATOM 655 N N . ALA A 1 90 ? 8.069 -2.464 4.148 1.00 92.50 90 ALA A N 1
ATOM 656 C CA . ALA A 1 90 ? 7.219 -2.556 5.334 1.00 92.50 90 ALA A CA 1
ATOM 657 C C . ALA A 1 90 ? 6.741 -4.000 5.570 1.00 92.50 90 ALA A C 1
ATOM 659 O O . ALA A 1 90 ? 6.794 -4.486 6.700 1.00 92.50 90 ALA A O 1
ATOM 660 N N . VAL A 1 91 ? 6.365 -4.717 4.506 1.00 93.25 91 VAL A N 1
ATOM 661 C CA . VAL A 1 91 ? 5.984 -6.141 4.568 1.00 93.25 91 VAL A CA 1
ATOM 662 C C . VAL A 1 91 ? 7.161 -7.018 5.017 1.00 93.25 91 VAL A C 1
ATOM 664 O O . VAL A 1 91 ? 7.003 -7.849 5.909 1.00 93.25 91 VAL A O 1
ATOM 667 N N . LEU A 1 92 ? 8.358 -6.805 4.468 1.00 91.81 92 LEU A N 1
ATOM 668 C CA . LEU A 1 92 ? 9.573 -7.548 4.821 1.00 91.81 92 LEU A CA 1
ATOM 669 C C . LEU A 1 92 ? 9.996 -7.344 6.281 1.00 91.81 92 LEU A C 1
ATOM 671 O O . LEU A 1 92 ? 10.440 -8.291 6.928 1.00 91.81 92 LEU A O 1
ATOM 675 N N . ARG A 1 93 ? 9.845 -6.127 6.819 1.00 90.56 93 ARG A N 1
ATOM 676 C CA . ARG A 1 93 ? 10.227 -5.828 8.208 1.00 90.56 93 ARG A CA 1
ATOM 677 C C . ARG A 1 93 ? 9.166 -6.214 9.227 1.00 90.56 93 ARG A C 1
ATOM 679 O O . ARG A 1 93 ? 9.510 -6.689 10.304 1.00 90.56 93 ARG A O 1
ATOM 686 N N . HIS A 1 94 ? 7.895 -6.004 8.903 1.00 93.00 94 HIS A N 1
ATOM 687 C CA . HIS A 1 94 ? 6.818 -6.008 9.896 1.00 93.00 94 HIS A CA 1
ATOM 688 C C . HIS A 1 94 ? 5.666 -6.955 9.554 1.00 93.00 94 HIS A C 1
ATOM 690 O O . HIS A 1 94 ? 4.782 -7.159 10.379 1.00 93.00 94 HIS A O 1
ATOM 696 N N . GLY A 1 95 ? 5.650 -7.546 8.360 1.00 92.44 95 GLY A N 1
ATOM 697 C CA . GLY A 1 95 ? 4.616 -8.497 7.976 1.00 92.44 95 GLY A CA 1
ATOM 698 C C . GLY A 1 95 ? 4.700 -9.787 8.782 1.00 92.44 95 GLY A C 1
ATOM 699 O O . GLY A 1 95 ? 5.785 -10.359 8.918 1.00 92.44 95 GLY A O 1
ATOM 700 N N . HIS A 1 96 ? 3.551 -10.257 9.264 1.00 92.12 96 HIS A N 1
ATOM 701 C CA . HIS A 1 96 ? 3.406 -11.579 9.876 1.00 92.12 96 HIS A CA 1
ATOM 702 C C . HIS A 1 96 ? 3.562 -12.696 8.840 1.00 92.12 96 HIS A C 1
ATOM 704 O O . HIS A 1 96 ? 3.454 -12.464 7.633 1.00 92.12 96 HIS A O 1
ATOM 710 N N . GLU A 1 97 ? 3.776 -13.924 9.315 1.00 93.38 97 GLU A N 1
ATOM 711 C CA . GLU A 1 97 ? 3.984 -15.108 8.470 1.00 93.38 97 GLU A CA 1
ATOM 712 C C . GLU A 1 97 ? 2.881 -15.274 7.417 1.00 93.38 97 GLU A C 1
ATOM 714 O O . GLU A 1 97 ? 3.175 -15.477 6.242 1.00 93.38 97 GLU A O 1
ATOM 719 N N . GLU A 1 98 ? 1.618 -15.091 7.803 1.00 95.31 98 GLU A N 1
ATOM 720 C CA . GLU A 1 98 ? 0.484 -15.249 6.892 1.00 95.31 98 GLU A CA 1
ATOM 721 C C . GLU A 1 98 ? 0.445 -14.180 5.787 1.00 95.31 98 GLU A C 1
ATOM 723 O O . GLU A 1 98 ? 0.164 -14.502 4.632 1.00 95.31 98 GLU A O 1
ATOM 728 N N . LEU A 1 99 ? 0.783 -12.923 6.101 1.00 95.12 99 LEU A N 1
ATOM 729 C CA . LEU A 1 99 ? 0.891 -11.867 5.091 1.00 95.12 99 LEU A CA 1
ATOM 730 C C . LEU A 1 99 ? 2.016 -12.180 4.103 1.00 95.12 99 LEU A C 1
ATOM 732 O O . LEU A 1 99 ? 1.820 -12.086 2.890 1.00 95.12 99 LEU A O 1
ATOM 736 N N . ARG A 1 100 ? 3.184 -12.581 4.621 1.00 93.88 100 ARG A N 1
ATOM 737 C CA . ARG A 1 100 ? 4.342 -12.939 3.794 1.00 93.88 100 ARG A CA 1
ATOM 738 C C . ARG A 1 100 ? 4.019 -14.126 2.895 1.00 93.88 100 ARG A C 1
ATOM 740 O O . ARG A 1 100 ? 4.218 -14.033 1.692 1.00 93.88 100 ARG A O 1
ATOM 747 N N . ARG A 1 101 ? 3.435 -15.192 3.445 1.00 94.31 101 ARG A N 1
ATOM 748 C CA . ARG A 1 101 ? 3.024 -16.389 2.698 1.00 94.31 101 ARG A CA 1
ATOM 749 C C . ARG A 1 101 ? 2.071 -16.063 1.548 1.00 94.31 101 ARG A C 1
ATOM 751 O O . ARG A 1 101 ? 2.152 -16.685 0.496 1.00 94.31 101 ARG A O 1
ATOM 758 N N . ARG A 1 102 ? 1.163 -15.102 1.742 1.00 94.25 102 ARG A N 1
ATOM 759 C CA . ARG A 1 102 ? 0.193 -14.700 0.714 1.00 94.25 102 ARG A CA 1
ATOM 760 C C . ARG A 1 102 ? 0.800 -13.806 -0.362 1.00 94.25 102 ARG A C 1
ATOM 762 O O . ARG A 1 102 ? 0.495 -14.004 -1.534 1.00 94.25 102 ARG A O 1
ATOM 769 N N . TYR A 1 103 ? 1.617 -12.825 0.017 1.00 93.94 103 TYR A N 1
ATOM 770 C CA . TYR A 1 103 ? 1.986 -11.733 -0.889 1.00 93.94 103 TYR A CA 1
ATOM 771 C C . TYR A 1 103 ? 3.464 -11.668 -1.254 1.00 93.94 103 TYR A C 1
ATOM 773 O O . TYR A 1 103 ? 3.772 -11.156 -2.324 1.00 93.94 103 TYR A O 1
ATOM 781 N N . LEU A 1 104 ? 4.379 -12.159 -0.416 1.00 90.88 104 LEU A N 1
ATOM 782 C CA . LEU A 1 104 ? 5.806 -11.881 -0.583 1.00 90.88 104 LEU A CA 1
ATOM 783 C C . LEU A 1 104 ? 6.339 -12.403 -1.921 1.00 90.88 104 LEU A C 1
ATOM 785 O O . LEU A 1 104 ? 6.882 -11.620 -2.691 1.00 90.88 104 LEU A O 1
ATOM 789 N N . ASP A 1 105 ? 6.099 -13.672 -2.248 1.00 88.50 105 ASP A N 1
ATOM 790 C CA . ASP A 1 105 ? 6.561 -14.258 -3.515 1.00 88.50 105 ASP A CA 1
ATOM 791 C C . ASP A 1 105 ? 5.967 -13.545 -4.737 1.00 88.50 105 ASP A C 1
ATOM 793 O O . ASP A 1 105 ? 6.628 -13.387 -5.762 1.00 88.50 105 ASP A O 1
ATOM 797 N N . GLN A 1 106 ? 4.718 -13.085 -4.633 1.00 89.12 106 GLN A N 1
ATOM 798 C CA . GLN A 1 106 ? 4.046 -12.371 -5.716 1.00 89.12 106 GLN A CA 1
ATOM 799 C C . GLN A 1 106 ? 4.607 -10.957 -5.899 1.00 89.12 106 GLN A C 1
ATOM 801 O O . GLN A 1 106 ? 4.776 -10.520 -7.035 1.00 89.12 106 GLN A O 1
ATOM 806 N N . LEU A 1 107 ? 4.909 -10.264 -4.796 1.00 89.81 107 LEU A N 1
ATOM 807 C CA . LEU A 1 107 ? 5.522 -8.937 -4.797 1.00 89.81 107 LEU A CA 1
ATOM 808 C C . LEU A 1 107 ? 6.941 -8.997 -5.369 1.00 89.81 107 LEU A C 1
ATOM 810 O O . LEU A 1 107 ? 7.259 -8.247 -6.282 1.00 89.81 107 LEU A O 1
ATOM 814 N N . LEU A 1 108 ? 7.756 -9.949 -4.903 1.00 86.88 108 LEU A N 1
ATOM 815 C CA . LEU A 1 108 ? 9.133 -10.135 -5.373 1.00 86.88 108 LEU A CA 1
ATOM 816 C C . LEU A 1 108 ? 9.212 -10.530 -6.848 1.00 86.88 108 LEU A C 1
ATOM 818 O O . LEU A 1 108 ? 10.156 -10.161 -7.542 1.00 86.88 108 LEU A O 1
ATOM 822 N N . ALA A 1 109 ? 8.217 -11.272 -7.333 1.00 82.75 109 ALA A N 1
ATOM 823 C CA . ALA A 1 109 ? 8.108 -11.640 -8.737 1.00 82.75 109 ALA A CA 1
ATOM 824 C C . ALA A 1 109 ? 7.471 -10.546 -9.613 1.00 82.75 109 ALA A C 1
ATOM 826 O O . ALA A 1 109 ? 7.322 -10.768 -10.811 1.00 82.75 109 ALA A O 1
ATOM 827 N N . GLY A 1 110 ? 7.028 -9.417 -9.043 1.00 81.50 110 GLY A N 1
ATOM 828 C CA . GLY A 1 110 ? 6.304 -8.372 -9.776 1.00 81.50 110 GLY A CA 1
ATOM 829 C C . GLY A 1 110 ? 4.920 -8.796 -10.288 1.00 81.50 110 GLY A C 1
ATOM 830 O O . GLY A 1 110 ? 4.309 -8.070 -11.063 1.00 81.50 110 GLY A O 1
ATOM 831 N N . LYS A 1 111 ? 4.395 -9.953 -9.853 1.00 84.94 111 LYS A N 1
ATOM 832 C CA . LYS A 1 111 ? 3.062 -10.459 -10.244 1.00 84.94 111 LYS A CA 1
ATOM 833 C C . LYS A 1 111 ? 1.927 -9.639 -9.641 1.00 84.94 111 LYS A C 1
ATOM 835 O O . LYS A 1 111 ? 0.831 -9.604 -10.186 1.00 84.94 111 LYS A O 1
ATOM 840 N N . THR A 1 112 ? 2.191 -9.011 -8.501 1.00 89.00 112 THR A N 1
ATOM 841 C CA . THR A 1 112 ? 1.334 -7.990 -7.902 1.00 89.00 112 THR A CA 1
ATOM 842 C C . THR A 1 112 ? 2.199 -6.822 -7.467 1.00 89.00 112 THR A C 1
ATOM 844 O O . THR A 1 112 ? 3.332 -7.011 -7.023 1.00 89.00 112 THR A O 1
ATOM 847 N N . LEU A 1 113 ? 1.650 -5.611 -7.532 1.00 92.12 113 LEU A N 1
ATOM 848 C CA . LEU A 1 113 ? 2.290 -4.436 -6.955 1.00 92.12 113 LEU A CA 1
ATOM 849 C C . LEU A 1 113 ? 1.738 -4.129 -5.562 1.00 92.12 113 LEU A C 1
ATOM 851 O O . LEU A 1 113 ? 0.581 -4.434 -5.256 1.00 92.12 113 LEU A O 1
ATOM 855 N N . ALA A 1 114 ? 2.574 -3.501 -4.734 1.00 95.12 114 ALA A N 1
ATOM 856 C CA . ALA A 1 114 ? 2.146 -2.837 -3.515 1.00 95.12 114 ALA A CA 1
ATOM 857 C C . ALA A 1 114 ? 2.176 -1.315 -3.705 1.00 95.12 114 ALA A C 1
ATOM 859 O O . ALA A 1 114 ? 3.127 -0.781 -4.274 1.00 95.12 114 ALA A O 1
ATOM 860 N N . ALA A 1 115 ? 1.159 -0.620 -3.204 1.00 96.00 115 ALA A N 1
ATOM 861 C CA . ALA A 1 115 ? 1.130 0.837 -3.125 1.00 96.00 115 ALA A CA 1
ATOM 862 C C . ALA A 1 115 ? 1.213 1.298 -1.666 1.00 96.00 115 ALA A C 1
ATOM 864 O O . ALA A 1 115 ? 0.756 0.604 -0.755 1.00 96.00 115 ALA A O 1
ATOM 865 N N . LEU A 1 116 ? 1.774 2.489 -1.453 1.00 95.69 116 LEU A N 1
ATOM 866 C CA . LEU A 1 116 ? 1.856 3.125 -0.141 1.00 95.69 116 LEU A CA 1
ATOM 867 C C . LEU A 1 116 ? 0.814 4.249 -0.044 1.00 95.69 116 LEU A C 1
ATOM 869 O O . LEU A 1 116 ? 0.971 5.315 -0.634 1.00 95.69 116 LEU A O 1
ATOM 873 N N . ALA A 1 117 ? -0.259 4.004 0.700 1.00 95.12 117 ALA A N 1
ATOM 874 C CA . ALA A 1 117 ? -1.448 4.841 0.768 1.00 95.12 117 ALA A CA 1
ATOM 875 C C . ALA A 1 117 ? -1.494 5.666 2.065 1.00 95.12 117 ALA A C 1
ATOM 877 O O . ALA A 1 117 ? -2.192 5.309 3.007 1.00 95.12 117 ALA A O 1
ATOM 878 N N . ILE A 1 118 ? -0.734 6.762 2.146 1.00 92.50 118 ILE A N 1
ATOM 879 C CA . ILE A 1 118 ? -0.617 7.556 3.389 1.00 92.50 118 ILE A CA 1
ATOM 880 C C . ILE A 1 118 ? -1.392 8.870 3.310 1.00 92.50 118 ILE A C 1
ATOM 882 O O . ILE A 1 118 ? -2.169 9.156 4.221 1.00 92.50 118 ILE A O 1
ATOM 886 N N . THR A 1 119 ? -1.185 9.638 2.240 1.00 92.06 119 THR A N 1
ATOM 887 C CA . THR A 1 119 ? -1.715 10.996 2.056 1.00 92.06 119 THR A CA 1
ATOM 888 C C . THR A 1 119 ? -3.239 11.034 2.106 1.00 92.06 119 THR A C 1
ATOM 890 O O . THR A 1 119 ? -3.902 10.210 1.478 1.00 92.06 119 THR A O 1
ATOM 893 N N . GLU A 1 120 ? -3.785 12.011 2.830 1.00 93.75 120 GLU A N 1
ATOM 894 C CA . GLU A 1 120 ? -5.224 12.253 2.961 1.00 93.75 120 GLU A CA 1
ATOM 895 C C . GLU A 1 120 ? -5.562 13.667 2.474 1.00 93.75 120 GLU A C 1
ATOM 897 O O . GLU A 1 120 ? -4.835 14.601 2.819 1.00 93.75 120 GLU A O 1
ATOM 902 N N . PRO A 1 121 ? -6.658 13.856 1.717 1.00 87.94 121 PRO A N 1
ATOM 903 C CA . PRO A 1 121 ? -6.981 15.148 1.107 1.00 87.94 121 PRO A CA 1
ATOM 904 C C . PRO A 1 121 ? -7.246 16.254 2.139 1.00 87.94 121 PRO A C 1
ATOM 906 O O . PRO A 1 121 ? -6.906 17.410 1.908 1.00 87.94 121 PRO A O 1
ATOM 909 N N . GLU A 1 122 ? -7.796 15.895 3.301 1.00 80.69 122 GLU A N 1
ATOM 910 C CA . GLU A 1 122 ? -8.162 16.837 4.369 1.00 80.69 122 GLU A CA 1
ATOM 911 C C . GLU A 1 122 ? -7.010 17.123 5.352 1.00 80.69 122 GLU A C 1
ATOM 913 O O . GLU A 1 122 ? -7.171 17.886 6.307 1.00 80.69 122 GLU A O 1
ATOM 918 N N . VAL A 1 123 ? -5.835 16.512 5.150 1.00 82.94 123 VAL A N 1
ATOM 919 C CA . VAL A 1 123 ? -4.707 16.591 6.086 1.00 82.94 123 VAL A CA 1
ATOM 920 C C . VAL A 1 123 ? -3.542 17.313 5.424 1.00 82.94 123 VAL A C 1
ATOM 922 O O . VAL A 1 123 ? -2.766 16.742 4.666 1.00 82.94 123 VAL A O 1
ATOM 925 N N . SER A 1 124 ? -3.372 18.588 5.767 1.00 68.44 124 SER A N 1
ATOM 926 C CA . SER A 1 124 ? -2.252 19.415 5.292 1.00 68.44 124 SER A CA 1
ATOM 927 C C . SER A 1 124 ? -0.943 19.193 6.066 1.00 68.44 124 SER A C 1
ATOM 929 O O . SER A 1 124 ? 0.082 19.795 5.745 1.00 68.44 124 SER A O 1
ATOM 931 N N . SER A 1 125 ? -0.965 18.352 7.105 1.00 69.38 125 SER A N 1
ATOM 932 C CA . SER A 1 125 ? 0.172 18.089 7.988 1.00 69.38 125 SER A CA 1
ATOM 933 C C . SER A 1 125 ? 0.928 16.827 7.583 1.00 69.38 125 SER A C 1
ATOM 935 O O . SER A 1 125 ? 0.331 15.804 7.270 1.00 69.38 125 SER A O 1
ATOM 937 N N . SER A 1 126 ? 2.255 16.858 7.705 1.00 69.69 126 SER A N 1
ATOM 938 C CA . SER A 1 126 ? 3.091 15.656 7.631 1.00 69.69 126 SER A CA 1
ATOM 939 C C . SER A 1 126 ? 3.042 14.804 8.906 1.00 69.69 126 SER A C 1
ATOM 941 O O . SER A 1 126 ? 3.672 13.749 8.950 1.00 69.69 126 SER A O 1
ATOM 943 N N . ASN A 1 127 ? 2.329 15.243 9.955 1.00 76.75 127 ASN A N 1
ATOM 944 C CA . ASN A 1 127 ? 2.175 14.480 11.188 1.00 76.75 127 ASN A CA 1
ATOM 945 C C . ASN A 1 127 ? 1.105 13.387 11.011 1.00 76.75 127 ASN A C 1
ATOM 947 O O . ASN A 1 127 ? -0.087 13.704 10.988 1.00 76.75 127 ASN A O 1
ATOM 951 N N . PRO A 1 128 ? 1.483 12.097 10.992 1.00 72.00 128 PRO A N 1
ATOM 952 C CA . PRO A 1 128 ? 0.539 11.005 10.775 1.00 72.00 128 PRO A CA 1
ATOM 953 C C . PRO A 1 128 ? -0.451 10.807 11.939 1.00 72.00 128 PRO A C 1
ATOM 955 O O . PRO A 1 128 ? -1.427 10.080 11.804 1.00 72.00 128 PRO A O 1
ATOM 958 N N . ARG A 1 129 ? -0.257 11.468 13.088 1.00 74.56 129 ARG A N 1
ATOM 959 C CA . ARG A 1 129 ? -1.251 11.477 14.179 1.00 74.56 129 ARG A CA 1
ATOM 960 C C . ARG A 1 129 ? -2.441 12.400 13.905 1.00 74.56 129 ARG A C 1
ATOM 962 O O . ARG A 1 129 ? -3.426 12.323 14.626 1.00 74.56 129 ARG A O 1
ATOM 969 N N . MET A 1 130 ? -2.339 13.267 12.897 1.00 80.69 130 MET A N 1
ATOM 970 C CA . MET A 1 130 ? -3.395 14.200 12.484 1.00 80.69 130 MET A CA 1
ATOM 971 C C . MET A 1 130 ? -4.264 13.642 11.351 1.00 80.69 130 MET A C 1
ATOM 973 O O . MET A 1 130 ? -5.065 14.382 10.785 1.00 80.69 130 MET A O 1
ATOM 977 N N . LEU A 1 131 ? -4.082 12.367 10.995 1.00 84.56 131 LEU A N 1
ATOM 978 C CA . LEU A 1 131 ? -4.886 11.707 9.975 1.00 84.56 131 LEU A CA 1
ATOM 979 C C . LEU A 1 131 ? -6.362 11.664 10.397 1.00 84.56 131 LEU A C 1
ATOM 981 O O . LEU A 1 131 ? -6.676 11.400 11.558 1.00 84.56 131 LEU A O 1
ATOM 985 N N . ALA A 1 132 ? -7.252 11.933 9.445 1.00 87.31 132 ALA A N 1
ATOM 986 C CA . ALA A 1 132 ? -8.698 11.836 9.600 1.00 87.31 132 ALA A CA 1
ATOM 987 C C . ALA A 1 132 ? -9.191 10.384 9.507 1.00 87.31 132 ALA A C 1
ATOM 989 O O . ALA A 1 132 ? -10.281 10.072 9.993 1.00 87.31 132 ALA A O 1
ATOM 990 N N . SER A 1 133 ? -8.402 9.495 8.890 1.00 91.12 133 SER A N 1
ATOM 991 C CA . SER A 1 133 ? -8.665 8.055 8.929 1.00 91.12 133 SER A CA 1
ATOM 992 C C . SER A 1 133 ? -8.726 7.510 10.352 1.00 91.12 133 SER A C 1
ATOM 994 O O . SER A 1 133 ? -8.143 8.052 11.293 1.00 91.12 133 SER A O 1
ATOM 996 N N . LYS A 1 134 ? -9.432 6.393 10.506 1.00 93.00 134 LYS A N 1
ATOM 997 C CA . LYS A 1 134 ? -9.541 5.688 11.779 1.00 93.00 134 LYS A CA 1
ATOM 998 C C . LYS A 1 134 ? -9.715 4.196 11.553 1.00 93.00 134 LYS A C 1
ATOM 1000 O O . LYS A 1 134 ? -10.421 3.775 10.640 1.00 93.00 134 LYS A O 1
ATOM 1005 N N . ALA A 1 135 ? -9.114 3.410 12.433 1.00 95.62 135 ALA A N 1
ATOM 1006 C CA . ALA A 1 135 ? -9.513 2.032 12.644 1.00 95.62 135 ALA A CA 1
ATOM 1007 C C . ALA A 1 135 ? -10.152 1.903 14.029 1.00 95.62 135 ALA A C 1
ATOM 1009 O O . ALA A 1 135 ? -9.534 2.237 15.041 1.00 95.62 135 ALA A O 1
ATOM 1010 N N . THR A 1 136 ? -11.391 1.432 14.087 1.00 95.31 136 THR A N 1
ATOM 1011 C CA . THR A 1 136 ? -12.154 1.287 15.336 1.00 95.31 136 THR A CA 1
ATOM 1012 C C . THR A 1 136 ? -12.432 -0.178 15.634 1.00 95.31 136 THR A C 1
ATOM 1014 O O . THR A 1 136 ? -12.546 -0.982 14.708 1.00 95.31 136 THR A O 1
ATOM 1017 N N . ARG A 1 137 ? -12.548 -0.531 16.919 1.00 92.38 137 ARG A N 1
ATOM 1018 C CA . ARG A 1 137 ? -12.926 -1.890 17.325 1.00 92.38 137 ARG A CA 1
ATOM 1019 C C . ARG A 1 137 ? -14.321 -2.252 16.804 1.00 92.38 137 ARG A C 1
ATOM 1021 O O . ARG A 1 137 ? -15.250 -1.456 16.913 1.00 92.38 137 ARG A O 1
ATOM 1028 N N . ASP A 1 138 ? -14.442 -3.478 16.321 1.00 89.44 138 ASP A N 1
ATOM 1029 C CA . ASP A 1 138 ? -15.685 -4.187 16.010 1.00 89.44 138 ASP A CA 1
ATOM 1030 C C . ASP A 1 138 ? -15.687 -5.534 16.761 1.00 89.44 138 ASP A C 1
ATOM 1032 O O . ASP A 1 138 ? -14.650 -5.940 17.292 1.00 89.44 138 ASP A O 1
ATOM 1036 N N . ALA A 1 139 ? -16.835 -6.216 16.831 1.00 83.56 139 ALA A N 1
ATOM 1037 C CA . ALA A 1 139 ? -17.083 -7.391 17.674 1.00 83.56 139 ALA A CA 1
ATOM 1038 C C . ALA A 1 139 ? -15.950 -8.438 17.670 1.00 83.56 139 ALA A C 1
ATOM 1040 O O . ALA A 1 139 ? -15.606 -8.952 18.733 1.00 83.56 139 ALA A O 1
ATOM 1041 N N . ASP A 1 140 ? -15.321 -8.689 16.514 1.00 80.94 140 ASP A N 1
ATOM 1042 C CA . ASP A 1 140 ? -14.211 -9.646 16.387 1.00 80.94 140 ASP A CA 1
ATOM 1043 C C . ASP A 1 140 ? -12.959 -9.050 15.720 1.00 80.94 140 ASP A C 1
ATOM 1045 O O . ASP A 1 140 ? -12.190 -9.775 15.088 1.00 80.94 140 ASP A O 1
ATOM 1049 N N . GLY A 1 141 ? -12.737 -7.734 15.809 1.00 88.94 141 GLY A N 1
ATOM 1050 C CA . GLY A 1 141 ? -11.525 -7.143 15.239 1.00 88.94 141 GLY A CA 1
ATOM 1051 C C . GLY A 1 141 ? -11.544 -5.629 15.093 1.00 88.94 141 GLY A C 1
ATOM 1052 O O . GLY A 1 141 ? -11.976 -4.901 15.986 1.00 88.94 141 GLY A O 1
ATOM 1053 N N . TRP A 1 142 ? -11.017 -5.165 13.964 1.00 95.56 142 TRP A N 1
ATOM 1054 C CA . TRP A 1 142 ? -10.903 -3.753 13.625 1.00 95.56 142 TRP A CA 1
ATOM 1055 C C . TRP A 1 142 ? -11.559 -3.483 12.280 1.00 95.56 142 TRP A C 1
ATOM 1057 O O . TRP A 1 142 ? -11.490 -4.304 11.366 1.00 95.56 142 TRP A O 1
ATOM 1067 N N . VAL A 1 143 ? -12.164 -2.310 12.163 1.00 97.19 143 VAL A N 1
ATOM 1068 C CA . VAL A 1 143 ? -12.779 -1.818 10.934 1.00 97.19 143 VAL A CA 1
ATOM 1069 C C . VAL A 1 143 ? -12.137 -0.488 10.571 1.00 97.19 143 VAL A C 1
ATOM 1071 O O . VAL A 1 143 ? -11.984 0.373 11.436 1.00 97.19 143 VAL A O 1
ATOM 1074 N N . LEU A 1 144 ? -11.731 -0.352 9.312 1.00 97.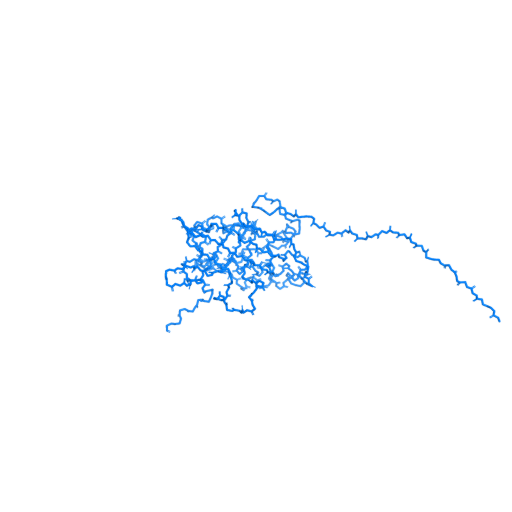75 144 LEU A N 1
ATOM 1075 C CA . LEU A 1 144 ? -11.019 0.786 8.752 1.00 97.75 144 LEU A CA 1
ATOM 1076 C C . LEU A 1 144 ? -11.939 1.663 7.907 1.00 97.75 144 LEU A C 1
ATOM 1078 O O . LEU A 1 144 ? -12.476 1.209 6.896 1.00 97.75 144 LEU A O 1
ATOM 1082 N N . ASP A 1 145 ? -11.977 2.943 8.268 1.00 97.62 145 ASP A N 1
ATOM 1083 C CA . ASP A 1 145 ? -12.513 4.026 7.453 1.00 97.62 145 ASP A CA 1
ATOM 1084 C C . ASP A 1 145 ? -11.397 5.018 7.113 1.00 97.62 145 ASP A C 1
ATOM 1086 O O . ASP A 1 145 ? -10.760 5.603 7.997 1.00 97.62 145 ASP A O 1
ATOM 1090 N N . ALA A 1 146 ? -11.144 5.221 5.823 1.00 96.44 146 ALA A N 1
ATOM 1091 C CA . ALA A 1 146 ? -10.113 6.139 5.355 1.00 96.44 146 ALA A CA 1
ATOM 1092 C C . ALA A 1 146 ? -10.393 6.636 3.936 1.00 96.44 146 ALA A C 1
ATOM 1094 O O . ALA A 1 146 ? -10.910 5.909 3.094 1.00 96.44 146 ALA A O 1
ATOM 1095 N N . THR A 1 147 ? -9.975 7.866 3.645 1.00 96.88 147 THR A N 1
ATOM 1096 C CA . THR A 1 147 ? -9.897 8.386 2.275 1.00 96.88 147 THR A CA 1
ATOM 1097 C C . THR A 1 147 ? -8.469 8.826 2.013 1.00 96.88 147 THR A C 1
ATOM 1099 O O . THR A 1 147 ? -7.955 9.691 2.714 1.00 96.88 147 THR A O 1
ATOM 1102 N N . LYS A 1 148 ? -7.826 8.210 1.026 1.00 96.19 148 LYS A N 1
ATOM 1103 C CA . LYS A 1 148 ? -6.461 8.503 0.597 1.00 96.19 148 LYS A CA 1
ATOM 1104 C C . LYS A 1 148 ? -6.484 9.147 -0.787 1.00 96.19 148 LYS A C 1
ATOM 1106 O O . LYS A 1 148 ? -7.361 8.831 -1.588 1.00 96.19 148 LYS A O 1
ATOM 1111 N N . SER A 1 149 ? -5.535 10.029 -1.069 1.00 95.00 149 SER A N 1
ATOM 1112 C CA . SER A 1 149 ? -5.432 10.751 -2.347 1.00 95.00 149 SER A CA 1
ATOM 1113 C C . SER A 1 149 ? -3.998 10.776 -2.849 1.00 95.00 149 SER A C 1
ATOM 1115 O O . SER A 1 149 ? -3.067 10.659 -2.052 1.00 95.00 149 SER A O 1
ATOM 1117 N N . CYS A 1 150 ? -3.811 10.982 -4.151 1.00 94.31 150 CYS A N 1
ATOM 1118 C CA . CYS A 1 150 ? -2.495 11.041 -4.779 1.00 94.31 150 CYS A CA 1
ATOM 1119 C C . CYS A 1 150 ? -1.685 9.739 -4.614 1.00 94.31 150 CYS A C 1
ATOM 1121 O O . CYS A 1 150 ? -0.469 9.785 -4.407 1.00 94.31 150 CYS A O 1
ATOM 1123 N N . ILE A 1 151 ? -2.337 8.570 -4.657 1.00 96.62 151 ILE A N 1
ATOM 1124 C CA . ILE A 1 151 ? -1.657 7.292 -4.413 1.00 96.62 151 ILE A CA 1
ATOM 1125 C C . ILE A 1 151 ? -1.131 6.716 -5.725 1.00 96.62 151 ILE A C 1
ATOM 1127 O O . ILE A 1 151 ? -1.876 6.168 -6.541 1.00 96.62 151 ILE A O 1
ATOM 1131 N N . THR A 1 152 ? 0.182 6.841 -5.916 1.00 95.38 152 THR A N 1
ATOM 1132 C CA . THR A 1 152 ? 0.909 6.276 -7.058 1.00 95.38 152 THR A CA 1
ATOM 1133 C C . THR A 1 152 ? 0.769 4.758 -7.102 1.00 95.38 152 THR A C 1
ATOM 1135 O O . THR A 1 152 ? 0.909 4.085 -6.081 1.00 95.38 152 THR A O 1
ATOM 1138 N N . ALA A 1 153 ? 0.543 4.227 -8.304 1.00 91.50 153 ALA A N 1
ATOM 1139 C CA . ALA A 1 153 ? 0.338 2.810 -8.599 1.00 91.50 153 ALA A CA 1
ATOM 1140 C C . ALA A 1 153 ? -0.950 2.204 -8.019 1.00 91.50 153 ALA A C 1
ATOM 1142 O O . ALA A 1 153 ? -1.159 1.005 -8.174 1.00 91.50 153 ALA A O 1
ATOM 1143 N N . ALA A 1 154 ? -1.829 2.986 -7.381 1.00 93.00 154 ALA A N 1
ATOM 1144 C CA . ALA A 1 154 ? -3.029 2.448 -6.736 1.00 93.00 154 ALA A CA 1
ATOM 1145 C C . ALA A 1 154 ? -3.927 1.667 -7.704 1.00 93.00 154 ALA A C 1
ATOM 1147 O O . ALA A 1 154 ? -4.407 0.600 -7.346 1.00 93.00 154 ALA A O 1
ATOM 1148 N N . GLY A 1 155 ? -4.092 2.147 -8.942 1.00 91.31 155 GLY A N 1
ATOM 1149 C CA . GLY A 1 155 ? -4.869 1.448 -9.975 1.00 91.31 155 GLY A CA 1
ATOM 1150 C C . GLY A 1 155 ? -4.271 0.115 -10.445 1.00 91.31 155 GLY A C 1
ATOM 1151 O O . GLY A 1 155 ? -4.967 -0.663 -11.086 1.00 91.31 155 GLY A O 1
ATOM 1152 N N . TRP A 1 156 ? -3.004 -0.157 -10.124 1.00 91.88 156 TRP A N 1
ATOM 1153 C CA . TRP A 1 156 ? -2.283 -1.384 -10.486 1.00 91.88 156 TRP A CA 1
ATOM 1154 C C . TRP A 1 156 ? -1.946 -2.270 -9.279 1.00 91.88 156 TRP A C 1
ATOM 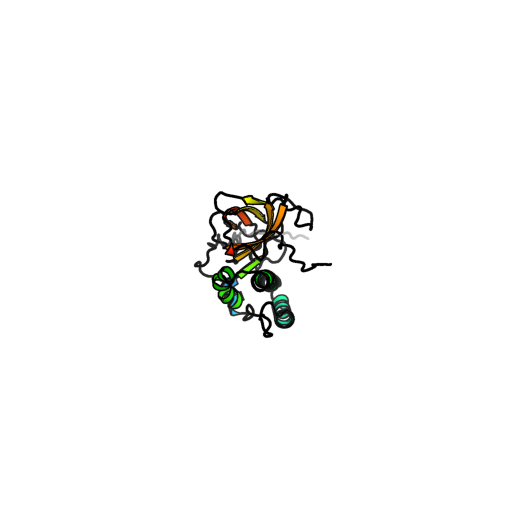1156 O O . TRP A 1 156 ? -1.482 -3.398 -9.442 1.00 91.88 156 TRP A O 1
ATOM 1166 N N . ALA A 1 157 ? -2.118 -1.765 -8.059 1.00 93.56 157 ALA A N 1
ATOM 1167 C CA . ALA A 1 157 ? -1.704 -2.456 -6.850 1.00 93.56 157 ALA A CA 1
ATOM 1168 C C . ALA A 1 157 ? -2.720 -3.525 -6.440 1.00 93.56 157 ALA A C 1
ATOM 1170 O O . ALA A 1 157 ? -3.914 -3.258 -6.353 1.00 93.56 157 ALA A O 1
ATOM 1171 N N . GLY A 1 158 ? -2.228 -4.720 -6.112 1.00 94.88 158 GLY A N 1
ATOM 1172 C CA . GLY A 1 158 ? -3.018 -5.756 -5.440 1.00 94.88 158 GLY A CA 1
ATOM 1173 C C . GLY A 1 158 ? -2.931 -5.673 -3.914 1.00 94.88 158 GLY A C 1
ATOM 1174 O O . GLY A 1 158 ? -3.789 -6.213 -3.219 1.00 94.88 158 GLY A O 1
ATOM 1175 N N . LEU A 1 159 ? -1.926 -4.968 -3.379 1.00 97.56 159 LEU A N 1
ATOM 1176 C CA . LEU A 1 159 ? -1.748 -4.744 -1.944 1.00 97.56 159 LEU A CA 1
ATOM 1177 C C . LEU A 1 159 ? -1.596 -3.249 -1.635 1.00 97.56 159 LEU A C 1
ATOM 1179 O O . LEU A 1 159 ? -0.797 -2.544 -2.246 1.00 97.56 159 LEU A O 1
ATOM 1183 N N . LEU A 1 160 ? -2.335 -2.766 -0.645 1.00 98.12 160 LEU A N 1
ATOM 1184 C CA . LEU A 1 160 ? -2.348 -1.378 -0.202 1.00 98.12 160 LEU A CA 1
ATOM 1185 C C . LEU A 1 160 ? -1.777 -1.307 1.213 1.00 98.12 160 LEU A C 1
ATOM 1187 O O . LEU A 1 160 ? -2.421 -1.722 2.176 1.00 98.12 160 LEU A O 1
ATOM 1191 N N . VAL A 1 161 ? -0.562 -0.784 1.351 1.00 97.81 161 VAL A N 1
ATOM 1192 C CA . VAL A 1 161 ? 0.050 -0.526 2.657 1.00 97.81 161 VAL A CA 1
ATOM 1193 C C . VAL A 1 161 ? -0.332 0.881 3.094 1.00 97.81 161 VAL A C 1
ATOM 1195 O O . VAL A 1 161 ? -0.037 1.848 2.401 1.00 97.81 161 VAL A O 1
ATOM 1198 N N . THR A 1 162 ? -0.984 1.016 4.241 1.00 95.75 162 THR A N 1
ATOM 1199 C CA . THR A 1 162 ? -1.434 2.305 4.783 1.00 95.75 162 THR A CA 1
ATOM 1200 C C . THR A 1 162 ? -1.055 2.430 6.250 1.00 95.75 162 THR A C 1
ATOM 1202 O O . THR A 1 162 ? -0.793 1.439 6.930 1.00 95.75 162 THR A O 1
ATOM 1205 N N . VAL A 1 163 ? -1.014 3.665 6.740 1.00 93.50 163 VAL A N 1
ATOM 1206 C CA . VAL A 1 163 ? -0.820 3.981 8.154 1.00 93.50 163 VAL A CA 1
ATOM 1207 C C . VAL A 1 163 ? -2.014 4.798 8.618 1.00 93.50 163 VAL A C 1
ATOM 1209 O O . VAL A 1 163 ? -2.381 5.778 7.963 1.00 93.50 163 VAL A O 1
ATOM 1212 N N . VAL A 1 164 ? -2.626 4.372 9.724 1.00 93.75 164 VAL A N 1
ATOM 1213 C CA . VAL A 1 164 ? -3.854 4.965 10.264 1.00 93.75 164 VAL A CA 1
ATOM 1214 C C . VAL A 1 164 ? -3.865 4.942 11.801 1.00 93.75 164 VAL A C 1
ATOM 1216 O O . VAL A 1 164 ? -3.260 4.054 12.412 1.00 93.75 164 VAL A O 1
ATOM 1219 N N . PRO A 1 165 ? -4.541 5.894 12.463 1.00 93.50 165 PRO A N 1
ATOM 1220 C CA . PRO A 1 165 ? -4.797 5.840 13.899 1.00 93.50 165 PRO A CA 1
ATOM 1221 C C . PRO A 1 165 ? -5.794 4.725 14.256 1.00 93.50 165 PRO A C 1
ATOM 1223 O O . PRO A 1 165 ? -6.927 4.712 13.779 1.00 93.50 165 PR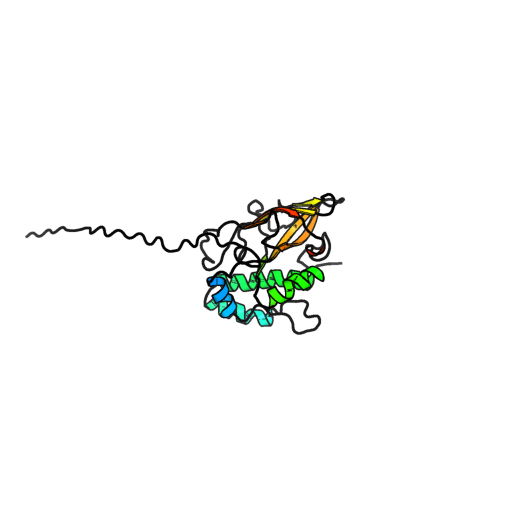O A O 1
ATOM 1226 N N . PHE A 1 166 ? -5.401 3.807 15.138 1.00 94.38 166 PHE A N 1
ATOM 1227 C CA . PHE A 1 166 ? -6.302 2.837 15.767 1.00 94.38 166 PHE A CA 1
ATOM 1228 C C . PHE A 1 166 ? -6.863 3.422 17.063 1.00 94.38 166 PHE A C 1
ATOM 1230 O O . PHE A 1 166 ? -6.091 3.889 17.900 1.00 94.38 166 PHE A O 1
ATOM 1237 N N . THR A 1 167 ? -8.181 3.381 17.258 1.00 92.69 167 THR A N 1
ATOM 1238 C CA . THR A 1 167 ? -8.834 3.787 18.512 1.00 92.69 167 THR A CA 1
ATOM 1239 C C . THR A 1 167 ? -8.707 2.678 19.552 1.00 92.69 167 THR A C 1
ATOM 1241 O O . THR A 1 167 ? -9.460 1.706 19.541 1.00 92.69 167 THR A O 1
ATOM 1244 N N . VAL A 1 168 ? -7.739 2.825 20.449 1.00 90.12 168 VAL A N 1
ATOM 1245 C CA . VAL A 1 168 ? -7.446 1.902 21.552 1.00 90.12 168 VAL A CA 1
ATOM 1246 C C . VAL A 1 168 ? -7.906 2.504 22.882 1.00 90.12 168 VAL A C 1
ATOM 1248 O O . VAL A 1 168 ? -8.254 3.680 22.953 1.00 90.12 168 VAL A O 1
ATOM 1251 N N . ASP A 1 169 ? -7.890 1.713 23.953 1.00 85.88 169 ASP A N 1
ATOM 1252 C CA . ASP A 1 169 ? -8.435 2.124 25.255 1.00 85.88 169 ASP A CA 1
ATOM 1253 C C . ASP A 1 169 ? -7.736 3.381 25.820 1.00 85.88 169 ASP A C 1
ATOM 1255 O O . ASP A 1 169 ? -8.373 4.231 26.437 1.00 85.88 169 ASP A O 1
ATOM 1259 N N . GLU A 1 170 ? -6.439 3.544 25.539 1.00 85.88 170 GLU A N 1
ATOM 1260 C CA . GLU A 1 170 ? -5.614 4.687 25.967 1.00 85.88 170 GLU A CA 1
ATOM 1261 C C . GLU A 1 170 ? -5.581 5.848 24.946 1.00 85.88 170 GLU A C 1
ATOM 1263 O O . GLU A 1 170 ? -4.739 6.742 25.034 1.00 85.88 170 GLU A O 1
ATOM 1268 N N . GLY A 1 171 ? -6.487 5.860 23.959 1.00 88.31 171 GLY A N 1
ATOM 1269 C CA . GLY A 1 171 ? -6.605 6.926 22.961 1.00 88.31 171 GLY A CA 1
ATOM 1270 C C . GLY A 1 171 ? -6.382 6.434 21.533 1.00 88.31 171 GLY A C 1
ATOM 1271 O O . GLY A 1 171 ? -7.136 5.606 21.027 1.00 88.31 171 GLY A O 1
ATOM 1272 N N . THR A 1 172 ? -5.382 6.982 20.837 1.00 89.62 172 THR A N 1
ATOM 1273 C CA . THR A 1 172 ? -5.076 6.580 19.455 1.00 89.62 172 THR A CA 1
ATOM 1274 C C . THR A 1 172 ? -3.647 6.080 19.292 1.00 89.62 172 THR A C 1
ATOM 1276 O O . THR A 1 172 ? -2.687 6.682 19.778 1.00 89.62 172 THR A O 1
ATOM 1279 N N . ALA A 1 173 ? -3.512 4.973 18.566 1.00 90.50 173 ALA A N 1
ATOM 1280 C CA . ALA A 1 173 ? -2.250 4.304 18.297 1.00 90.50 173 ALA A CA 1
ATOM 1281 C C . ALA A 1 173 ? -2.003 4.245 16.787 1.00 90.50 173 ALA A C 1
ATOM 1283 O O . ALA A 1 173 ? -2.736 3.588 16.047 1.00 90.50 173 ALA A O 1
ATOM 1284 N N . LEU A 1 174 ? -0.970 4.940 16.313 1.00 92.25 174 LEU A N 1
ATOM 1285 C CA . LEU A 1 174 ? -0.629 4.934 14.895 1.00 92.25 174 LEU A CA 1
ATOM 1286 C C . LEU A 1 174 ? -0.143 3.541 14.483 1.00 92.25 174 LEU A C 1
ATOM 1288 O O . LEU A 1 174 ? 0.817 3.026 15.053 1.00 92.25 174 LEU A O 1
ATOM 1292 N N . THR A 1 175 ? -0.800 2.938 13.499 1.00 93.69 175 THR A N 1
ATOM 1293 C CA . THR A 1 175 ? -0.586 1.535 13.137 1.00 93.69 175 THR A CA 1
ATOM 1294 C C . THR A 1 175 ? -0.537 1.391 11.624 1.00 93.69 175 THR A C 1
ATOM 1296 O O . THR A 1 175 ? -1.330 2.001 10.907 1.00 93.69 175 THR A O 1
ATOM 1299 N N . ALA A 1 176 ? 0.417 0.597 11.142 1.00 95.75 176 ALA A N 1
ATOM 1300 C CA . ALA A 1 176 ? 0.530 0.259 9.733 1.00 95.75 176 ALA A CA 1
ATOM 1301 C C . ALA A 1 176 ? -0.265 -1.021 9.440 1.00 95.75 176 ALA A C 1
ATOM 1303 O O . ALA A 1 176 ? -0.226 -1.973 10.220 1.00 95.75 176 ALA A O 1
ATOM 1304 N N . VAL A 1 177 ? -0.978 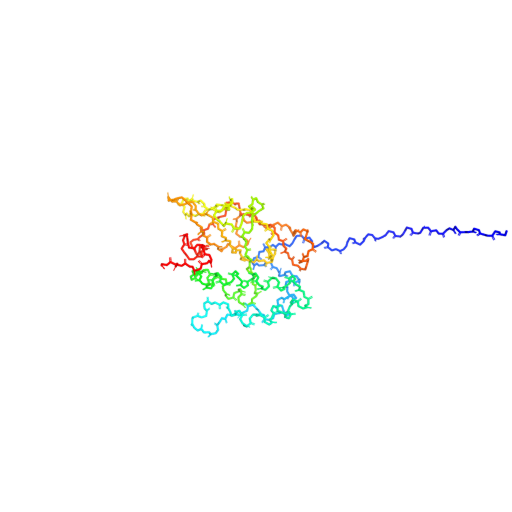-1.052 8.317 1.00 97.00 177 VAL A N 1
ATOM 1305 C CA . VAL A 1 177 ? -1.747 -2.217 7.863 1.00 97.00 177 VAL A CA 1
ATOM 1306 C C . VAL A 1 177 ? -1.555 -2.446 6.365 1.00 97.00 177 VAL A C 1
ATOM 1308 O O . VAL A 1 177 ? -1.308 -1.504 5.613 1.00 97.00 177 VAL A O 1
ATOM 1311 N N . ALA A 1 178 ? -1.675 -3.699 5.933 1.00 97.88 178 ALA A N 1
ATOM 1312 C CA . ALA A 1 178 ? -1.602 -4.128 4.543 1.00 97.88 178 ALA A CA 1
ATOM 1313 C C . ALA A 1 178 ? -2.948 -4.737 4.115 1.00 97.88 178 ALA A C 1
ATOM 1315 O O . ALA A 1 178 ? -3.335 -5.822 4.553 1.00 97.88 178 ALA A O 1
ATOM 1316 N N . VAL A 1 179 ? -3.681 -4.018 3.270 1.00 98.00 179 VAL A N 1
ATOM 1317 C CA . VAL A 1 179 ? -5.045 -4.356 2.845 1.00 98.00 179 VAL A CA 1
ATOM 1318 C C . VAL A 1 179 ? -5.033 -4.815 1.392 1.00 98.00 179 VAL A C 1
ATOM 1320 O O . VAL A 1 179 ? -4.362 -4.205 0.564 1.00 98.00 179 VAL A O 1
ATOM 1323 N N . ALA A 1 180 ? -5.747 -5.893 1.070 1.00 97.69 180 ALA A N 1
ATOM 1324 C CA . ALA A 1 180 ? -5.885 -6.323 -0.318 1.00 97.69 180 ALA A CA 1
ATOM 1325 C C . ALA A 1 180 ? -6.714 -5.290 -1.094 1.00 97.69 180 ALA A C 1
ATOM 1327 O O . ALA A 1 180 ? -7.705 -4.773 -0.578 1.00 97.69 180 ALA A O 1
ATOM 1328 N N . ALA A 1 181 ? -6.324 -4.970 -2.325 1.00 96.81 181 ALA A N 1
ATOM 1329 C CA . ALA A 1 181 ? -7.034 -3.963 -3.117 1.00 96.81 181 ALA A CA 1
ATOM 1330 C C . ALA A 1 181 ? -8.477 -4.374 -3.475 1.00 96.81 181 ALA A C 1
ATOM 1332 O O . ALA A 1 181 ? -9.312 -3.511 -3.732 1.00 96.81 181 ALA A O 1
ATOM 1333 N N . ASP A 1 182 ? -8.772 -5.675 -3.453 1.00 95.62 182 ASP A N 1
ATOM 1334 C CA . ASP A 1 182 ? -10.091 -6.266 -3.692 1.00 95.62 182 ASP A CA 1
ATOM 1335 C C . ASP A 1 182 ? -10.873 -6.571 -2.401 1.00 95.62 182 ASP A C 1
ATOM 1337 O O . ASP A 1 182 ? -11.946 -7.176 -2.453 1.00 95.62 182 ASP A O 1
ATOM 1341 N N . SER A 1 183 ? -10.358 -6.167 -1.232 1.00 97.06 183 SER A N 1
ATOM 1342 C CA . SER A 1 183 ? -11.069 -6.339 0.034 1.00 97.06 183 SER A CA 1
ATOM 1343 C C . SER A 1 183 ? -12.443 -5.647 -0.010 1.00 97.06 183 SER A C 1
ATOM 1345 O O . SER A 1 183 ? -12.545 -4.507 -0.472 1.00 97.06 183 SER A O 1
ATOM 1347 N N . PRO A 1 184 ? -13.512 -6.278 0.519 1.00 97.56 184 PRO A N 1
ATOM 1348 C CA . PRO A 1 184 ? -14.813 -5.628 0.647 1.00 97.56 184 PRO A CA 1
ATOM 1349 C C . PRO A 1 184 ? -14.702 -4.279 1.370 1.00 97.56 184 PRO A C 1
ATOM 1351 O O . PRO A 1 184 ? -14.061 -4.191 2.416 1.00 97.56 184 PRO A O 1
ATOM 1354 N N . GLY A 1 185 ? -15.319 -3.240 0.801 1.00 97.44 185 GLY A N 1
ATOM 1355 C CA . GLY A 1 185 ? -15.243 -1.865 1.312 1.00 97.44 185 GLY A CA 1
ATOM 1356 C C . GLY A 1 185 ? -14.081 -1.036 0.750 1.00 97.44 185 GLY A C 1
ATOM 1357 O O . GLY A 1 185 ? -14.030 0.169 0.988 1.00 97.44 185 GLY A O 1
ATOM 1358 N N . VAL A 1 186 ? -13.167 -1.630 -0.028 1.00 98.50 186 VAL A N 1
ATOM 1359 C CA . VAL A 1 186 ? -12.134 -0.884 -0.761 1.00 98.50 186 VAL A CA 1
ATOM 1360 C C . VAL A 1 186 ? -12.692 -0.408 -2.100 1.00 98.50 186 VAL A C 1
ATOM 1362 O O . VAL A 1 186 ? -13.314 -1.155 -2.852 1.00 98.50 186 VAL A O 1
ATOM 1365 N N . THR A 1 187 ? -12.487 0.867 -2.414 1.00 98.25 187 THR A N 1
ATOM 1366 C CA . THR A 1 187 ? -12.784 1.449 -3.726 1.00 98.25 187 THR A CA 1
ATOM 1367 C C . THR A 1 187 ? -11.594 2.275 -4.184 1.00 98.25 187 THR A C 1
ATOM 1369 O O . THR A 1 187 ? -11.238 3.259 -3.537 1.00 98.25 187 THR A O 1
ATOM 1372 N N . ILE A 1 188 ? -11.002 1.909 -5.318 1.00 97.38 188 ILE A N 1
ATOM 1373 C CA . ILE A 1 188 ? -9.984 2.721 -5.988 1.00 97.38 188 ILE A CA 1
ATOM 1374 C C . ILE A 1 188 ? -10.699 3.629 -6.987 1.00 97.38 188 ILE A C 1
ATOM 1376 O O . ILE A 1 188 ? -11.463 3.165 -7.833 1.00 97.38 188 ILE A O 1
ATOM 1380 N N . ALA A 1 189 ? -10.499 4.936 -6.849 1.00 95.44 189 ALA A N 1
ATOM 1381 C CA . ALA A 1 189 ? -11.073 5.920 -7.751 1.00 95.44 189 ALA A CA 1
ATOM 1382 C C . ALA A 1 189 ? -10.405 5.847 -9.139 1.00 95.44 189 ALA A C 1
ATOM 1384 O O . ALA A 1 189 ? -9.281 5.346 -9.262 1.00 95.44 189 ALA A O 1
ATOM 1385 N N . PRO A 1 190 ? -11.051 6.384 -10.191 1.00 93.56 190 PRO A N 1
ATOM 1386 C CA . PRO A 1 190 ? -10.381 6.613 -11.465 1.00 93.56 190 PRO A CA 1
ATOM 1387 C C . PRO A 1 190 ? -9.093 7.425 -11.289 1.00 93.56 190 PRO A C 1
ATOM 1389 O O . PRO A 1 190 ? -8.959 8.185 -10.325 1.00 93.56 190 PRO A O 1
ATOM 1392 N N . ARG A 1 191 ? -8.165 7.289 -12.245 1.00 92.50 191 ARG A N 1
ATOM 1393 C CA . ARG A 1 191 ? -6.921 8.069 -12.247 1.00 92.50 191 ARG A CA 1
ATOM 1394 C C . ARG A 1 191 ? -7.207 9.566 -12.113 1.00 92.50 191 ARG A C 1
ATOM 1396 O O . ARG A 1 191 ? -8.083 10.107 -12.788 1.00 92.50 191 ARG A O 1
ATOM 1403 N N . GLU A 1 192 ? -6.433 10.220 -11.265 1.00 91.81 192 GLU A N 1
ATOM 1404 C CA . GLU A 1 192 ? -6.408 11.668 -11.128 1.00 91.81 192 GLU A CA 1
ATOM 1405 C C . GLU A 1 192 ? -5.797 12.301 -12.390 1.00 91.81 192 GLU A C 1
ATOM 1407 O O . GLU A 1 192 ? -4.941 11.709 -13.062 1.00 91.81 192 GLU A O 1
ATOM 1412 N N . ASP A 1 193 ? -6.236 13.514 -12.733 1.00 92.19 193 ASP A N 1
ATOM 1413 C CA . ASP A 1 193 ? -5.630 14.276 -13.827 1.00 92.19 193 ASP A CA 1
ATOM 1414 C C . ASP A 1 193 ? -4.447 15.092 -13.303 1.00 92.19 193 ASP A C 1
ATOM 1416 O O . ASP A 1 193 ? -4.569 16.231 -12.853 1.00 92.19 193 ASP A O 1
ATOM 1420 N N . THR A 1 194 ? -3.283 14.452 -13.304 1.00 91.62 194 THR A N 1
ATOM 1421 C CA . THR A 1 194 ? -2.037 15.015 -12.796 1.00 91.62 194 THR A CA 1
ATOM 1422 C C . THR A 1 194 ? -1.250 15.740 -13.894 1.00 91.62 194 THR A C 1
ATOM 1424 O O . THR A 1 194 ? -1.228 15.342 -15.065 1.00 91.62 194 THR A O 1
ATOM 1427 N N . ILE A 1 195 ? -0.517 16.789 -13.497 1.00 94.00 195 ILE A N 1
ATOM 1428 C CA . ILE A 1 195 ? 0.399 17.533 -14.386 1.00 94.00 195 ILE A CA 1
ATOM 1429 C C . ILE A 1 195 ? 1.632 16.711 -14.819 1.00 94.00 195 ILE A C 1
ATOM 1431 O O . ILE A 1 195 ? 2.318 17.081 -15.766 1.00 94.00 195 ILE A O 1
ATOM 1435 N N . GLY A 1 196 ? 1.921 15.601 -14.132 1.00 91.44 196 GLY A N 1
ATOM 1436 C CA . GLY A 1 196 ? 3.046 14.691 -14.376 1.00 91.44 196 GLY A CA 1
ATOM 1437 C C . GLY A 1 196 ? 2.706 13.260 -13.947 1.00 91.44 196 GLY A C 1
ATOM 1438 O O . GLY A 1 196 ? 1.589 13.011 -13.508 1.00 91.44 196 GLY A O 1
ATOM 1439 N N . LEU A 1 197 ? 3.643 12.312 -14.085 1.00 91.50 197 LEU A N 1
ATOM 1440 C CA . LEU A 1 197 ? 3.411 10.872 -13.827 1.00 91.50 197 LEU A CA 1
ATOM 1441 C C . LEU A 1 197 ? 2.230 10.289 -14.633 1.00 91.50 197 LEU A C 1
ATOM 1443 O O . LEU A 1 197 ? 1.539 9.385 -14.184 1.00 91.50 197 LEU A O 1
ATOM 1447 N N . ARG A 1 198 ? 1.972 10.821 -15.836 1.00 89.44 198 ARG A N 1
ATOM 1448 C CA . ARG A 1 198 ? 0.773 10.489 -16.631 1.00 89.44 198 ARG A CA 1
ATOM 1449 C C . ARG A 1 198 ? 0.763 9.062 -17.188 1.00 89.44 198 ARG A C 1
ATOM 1451 O O . ARG A 1 198 ? -0.304 8.608 -17.608 1.00 89.44 198 ARG A O 1
ATOM 1458 N N . SER A 1 199 ? 1.930 8.420 -17.211 1.00 86.19 199 SER A N 1
ATOM 1459 C CA . SER A 1 199 ? 2.181 7.039 -17.630 1.00 86.19 199 SER A CA 1
ATOM 1460 C C . SER A 1 199 ? 1.734 5.998 -16.605 1.00 86.19 199 SER A C 1
ATOM 1462 O O . SER A 1 199 ? 1.716 4.820 -16.931 1.00 86.19 199 SER A O 1
ATOM 1464 N N . VAL A 1 200 ? 1.376 6.409 -15.382 1.00 88.88 200 VAL A N 1
ATOM 1465 C CA . VAL A 1 200 ? 1.000 5.498 -14.295 1.00 88.88 200 VAL A CA 1
ATOM 1466 C C . VAL A 1 200 ? -0.270 5.986 -13.591 1.00 88.88 200 VAL A C 1
ATOM 1468 O O . VAL A 1 200 ? -0.547 7.189 -13.572 1.00 88.88 200 VAL A O 1
ATOM 1471 N N . PRO A 1 201 ? -1.076 5.092 -12.996 1.00 90.94 201 PRO A N 1
ATOM 1472 C CA . PRO A 1 201 ? -2.272 5.491 -12.276 1.00 90.94 201 PRO A CA 1
ATOM 1473 C C . PRO A 1 201 ? -1.893 6.101 -10.927 1.00 90.94 201 PRO A C 1
ATOM 1475 O O . PRO A 1 201 ? -1.367 5.430 -10.036 1.00 90.94 201 PRO A O 1
ATOM 1478 N N . VAL A 1 202 ? -2.203 7.383 -10.770 1.00 95.31 202 VAL A N 1
ATOM 1479 C CA . VAL A 1 202 ? -2.286 8.054 -9.473 1.00 95.31 202 VAL A CA 1
ATOM 1480 C C . VAL A 1 202 ? -3.765 8.133 -9.131 1.00 95.31 202 VAL A C 1
ATOM 1482 O O . VAL A 1 202 ? -4.515 8.756 -9.877 1.00 95.31 202 VAL A O 1
ATOM 1485 N N . CYS A 1 203 ? -4.204 7.470 -8.063 1.00 96.19 203 CYS A N 1
ATOM 1486 C CA . CYS A 1 203 ? -5.628 7.390 -7.730 1.00 96.19 203 CYS A CA 1
ATOM 1487 C C . CYS A 1 203 ? -5.904 7.775 -6.277 1.00 96.19 203 CYS A C 1
ATOM 1489 O O . CYS A 1 203 ? -5.062 7.600 -5.391 1.00 96.19 203 CYS A O 1
ATOM 1491 N N . GLY A 1 204 ? -7.142 8.196 -6.029 1.00 96.88 204 GLY A N 1
ATOM 1492 C CA . GLY A 1 204 ? -7.724 8.173 -4.695 1.00 96.88 204 GLY A CA 1
ATOM 1493 C C . GLY A 1 204 ? -8.146 6.760 -4.287 1.00 96.88 204 GLY A C 1
ATOM 1494 O O . GLY A 1 204 ? -8.442 5.914 -5.133 1.00 96.88 204 GLY A O 1
ATOM 1495 N N . ILE A 1 205 ? -8.198 6.505 -2.983 1.00 98.12 205 ILE A N 1
ATOM 1496 C CA . ILE A 1 205 ? -8.658 5.236 -2.409 1.00 98.12 205 ILE A CA 1
ATOM 1497 C C . ILE A 1 205 ? -9.623 5.537 -1.270 1.00 98.12 205 ILE A C 1
ATOM 1499 O O . ILE A 1 205 ? -9.308 6.324 -0.379 1.00 98.12 205 ILE A O 1
ATOM 1503 N N . ARG A 1 206 ? -10.778 4.879 -1.266 1.00 98.12 206 ARG A N 1
ATOM 1504 C CA . ARG A 1 206 ? -11.723 4.890 -0.152 1.00 98.12 206 ARG A CA 1
ATOM 1505 C C . ARG A 1 206 ? -11.745 3.516 0.503 1.00 98.12 206 ARG A C 1
ATOM 1507 O O . ARG A 1 206 ? -11.958 2.517 -0.175 1.00 98.12 206 ARG A O 1
ATOM 1514 N N . PHE A 1 207 ? -11.535 3.498 1.808 1.00 98.44 207 PHE A N 1
ATOM 1515 C CA . PHE A 1 207 ? -11.787 2.367 2.686 1.00 98.44 207 PHE A CA 1
ATOM 1516 C C . PHE A 1 207 ? -13.062 2.710 3.457 1.00 98.44 207 PHE A C 1
ATOM 1518 O O . PHE A 1 207 ? -13.091 3.720 4.159 1.00 98.44 207 PHE A O 1
ATOM 1525 N N . ASP A 1 208 ? -14.113 1.929 3.248 1.00 97.88 208 ASP A N 1
ATOM 1526 C CA . ASP A 1 208 ? -15.443 2.120 3.826 1.00 97.88 208 ASP A CA 1
ATOM 1527 C C . ASP A 1 208 ? -15.823 0.855 4.589 1.00 97.88 208 ASP A C 1
ATOM 1529 O O . ASP A 1 208 ? -16.171 -0.164 3.986 1.00 97.88 208 ASP A O 1
ATOM 1533 N N . GLY A 1 209 ? -15.663 0.885 5.910 1.00 97.12 209 GLY A N 1
ATOM 1534 C CA . GLY A 1 209 ? -15.957 -0.265 6.754 1.00 97.12 209 GLY A CA 1
ATOM 1535 C C . GLY A 1 209 ? -15.089 -1.502 6.475 1.00 97.12 209 GLY A C 1
ATOM 1536 O O . GLY A 1 209 ? -15.567 -2.629 6.614 1.00 97.12 209 GLY A O 1
ATOM 1537 N N . VAL A 1 210 ? -13.822 -1.333 6.080 1.00 98.12 210 VAL A N 1
ATOM 1538 C CA . VAL A 1 210 ? -12.957 -2.465 5.697 1.00 98.12 210 VAL A CA 1
ATOM 1539 C C . VAL A 1 210 ? -12.502 -3.235 6.933 1.00 98.12 210 VAL A C 1
ATOM 1541 O O . VAL A 1 210 ? -11.818 -2.683 7.795 1.00 98.12 210 VAL A O 1
ATOM 1544 N N . ARG A 1 211 ? -12.826 -4.528 7.020 1.00 97.19 211 ARG A N 1
ATOM 1545 C CA . ARG A 1 211 ? -12.354 -5.377 8.122 1.00 97.19 211 ARG A CA 1
ATOM 1546 C C . ARG A 1 211 ? -10.848 -5.615 8.014 1.00 97.19 211 ARG A C 1
ATOM 1548 O O . ARG A 1 211 ? -10.354 -6.001 6.957 1.00 97.19 211 ARG A O 1
ATOM 1555 N N . ILE A 1 212 ? -10.135 -5.397 9.115 1.00 96.12 212 ILE A N 1
ATOM 1556 C CA . ILE A 1 212 ? -8.703 -5.670 9.238 1.00 96.12 212 ILE A CA 1
ATOM 1557 C C . ILE A 1 212 ? -8.525 -6.962 10.027 1.00 96.12 212 ILE A C 1
ATOM 1559 O O . ILE A 1 212 ? -8.801 -7.026 11.227 1.00 96.12 212 ILE A O 1
ATOM 1563 N N . GLU A 1 213 ? -8.007 -7.978 9.351 1.00 94.19 213 GLU A N 1
ATOM 1564 C CA . GLU A 1 213 ? -7.601 -9.229 9.974 1.00 94.19 213 GLU A CA 1
ATOM 1565 C C . GLU A 1 213 ? -6.269 -9.071 10.730 1.00 94.19 213 GLU A C 1
ATOM 1567 O O . GLU A 1 213 ? -5.417 -8.275 10.325 1.00 94.19 213 GLU A O 1
ATOM 1572 N N . PRO A 1 214 ? -6.004 -9.870 11.781 1.00 94.00 214 PRO A N 1
ATOM 1573 C CA . PRO A 1 214 ? -4.764 -9.763 12.555 1.00 94.00 214 PRO A CA 1
ATOM 1574 C C . PRO A 1 214 ? -3.484 -9.859 11.712 1.00 94.00 214 PRO A C 1
ATOM 1576 O O . PRO A 1 214 ? -2.517 -9.148 11.971 1.00 94.00 214 PRO A O 1
ATOM 1579 N N . TRP A 1 215 ? -3.482 -10.692 10.665 1.00 94.38 215 TRP A N 1
ATOM 1580 C CA . TRP A 1 215 ? -2.329 -10.846 9.771 1.00 94.38 215 TRP A CA 1
ATOM 1581 C C . TRP A 1 215 ? -2.080 -9.625 8.875 1.00 94.38 215 TRP A C 1
ATOM 1583 O O . TRP A 1 215 ? -0.985 -9.489 8.335 1.00 94.38 215 TRP A O 1
ATOM 1593 N N . GLN A 1 216 ? -3.068 -8.740 8.718 1.00 96.25 216 GLN A N 1
ATOM 1594 C CA . GLN A 1 216 ? -2.948 -7.503 7.945 1.00 96.25 216 GLN A CA 1
ATOM 1595 C C . GLN A 1 216 ? -2.298 -6.377 8.749 1.00 96.25 216 GLN A C 1
ATOM 1597 O O . GLN A 1 216 ? -1.886 -5.382 8.159 1.00 96.25 216 GLN A O 1
ATOM 1602 N N . ILE A 1 217 ? -2.184 -6.509 10.072 1.00 96.00 217 ILE A N 1
ATOM 1603 C CA . ILE A 1 217 ? -1.483 -5.538 10.915 1.00 96.00 217 ILE A CA 1
ATOM 1604 C C . ILE A 1 217 ? 0.022 -5.741 10.742 1.00 96.00 217 ILE A C 1
ATOM 1606 O O . ILE A 1 217 ? 0.535 -6.841 10.914 1.00 96.00 217 ILE A O 1
ATOM 1610 N N . LEU A 1 218 ? 0.743 -4.679 10.394 1.00 94.94 218 LEU A N 1
ATOM 1611 C CA . LEU A 1 218 ? 2.194 -4.715 10.254 1.00 94.94 218 LEU A CA 1
ATOM 1612 C C . LEU A 1 218 ? 2.838 -4.427 11.613 1.00 94.94 218 LEU A C 1
ATOM 1614 O O . LEU A 1 218 ? 2.770 -3.308 12.120 1.00 94.94 218 LEU A O 1
ATOM 1618 N N . GLY A 1 219 ? 3.486 -5.440 12.187 1.00 93.06 219 GLY A N 1
ATOM 1619 C CA . GLY A 1 219 ? 4.064 -5.385 13.524 1.00 93.06 219 GLY A CA 1
ATOM 1620 C C . GLY A 1 219 ? 2.983 -5.437 14.602 1.00 93.06 219 GLY A C 1
ATOM 1621 O O . GLY A 1 219 ? 2.079 -6.271 14.551 1.00 93.06 219 GLY A O 1
ATOM 1622 N N . GLU A 1 220 ? 3.095 -4.549 15.585 1.00 92.19 220 GLU A N 1
ATOM 1623 C CA . GLU A 1 220 ? 2.148 -4.416 16.693 1.00 92.19 220 GLU A CA 1
ATOM 1624 C C . GLU A 1 220 ? 1.312 -3.138 16.539 1.00 92.19 220 GLU A C 1
ATOM 1626 O O . GLU A 1 220 ? 1.744 -2.159 15.923 1.00 92.19 220 GLU A O 1
ATOM 1631 N N . ILE A 1 221 ? 0.118 -3.119 17.136 1.00 91.00 221 ILE A N 1
ATOM 1632 C CA . ILE A 1 221 ? -0.709 -1.906 17.214 1.00 91.00 221 ILE A CA 1
ATOM 1633 C C . ILE A 1 221 ? 0.078 -0.817 17.957 1.00 91.00 221 ILE A C 1
ATOM 1635 O O . ILE A 1 221 ? 0.628 -1.059 19.027 1.00 91.00 221 ILE A O 1
ATOM 1639 N N . GLY A 1 222 ? 0.149 0.384 17.379 1.00 85.56 222 GLY A N 1
ATOM 1640 C CA . GLY A 1 222 ? 0.997 1.477 17.876 1.00 85.56 222 GLY A CA 1
ATOM 1641 C C . GLY A 1 222 ? 2.453 1.428 17.400 1.00 85.56 222 GLY A C 1
ATOM 1642 O O . GLY A 1 222 ? 3.185 2.400 17.579 1.00 85.56 222 GLY A O 1
ATOM 1643 N N . GLY A 1 223 ? 2.865 0.348 16.730 1.00 76.56 223 GLY A N 1
ATOM 1644 C CA . GLY A 1 223 ? 4.175 0.203 16.093 1.00 76.56 223 GLY A CA 1
ATOM 1645 C C . GLY A 1 223 ? 4.300 0.908 14.738 1.00 76.56 223 GLY A C 1
ATOM 1646 O O . GLY A 1 223 ? 5.355 0.846 14.117 1.00 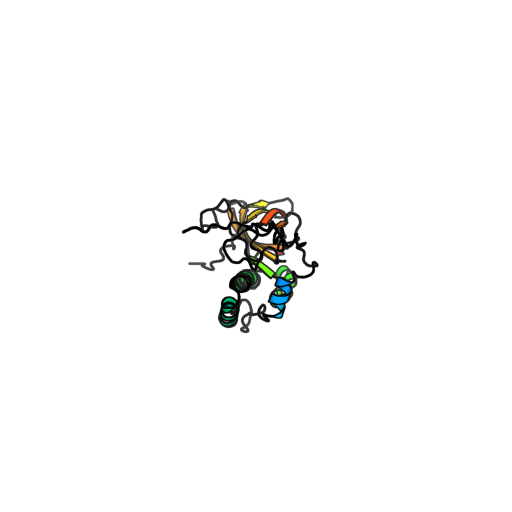76.56 223 GLY A O 1
ATOM 1647 N N . GLY A 1 224 ? 3.255 1.601 14.269 1.00 60.50 224 GLY A N 1
ATOM 1648 C CA . GLY A 1 224 ? 3.176 2.214 12.937 1.00 60.50 224 GLY A CA 1
ATOM 1649 C C . GLY A 1 224 ? 4.102 3.410 12.693 1.00 60.50 224 GLY A C 1
ATOM 1650 O O . GLY A 1 224 ? 4.041 4.013 11.621 1.00 60.50 224 GLY A O 1
ATOM 1651 N N . SER A 1 225 ? 4.974 3.770 13.642 1.00 57.25 225 SER A N 1
ATOM 1652 C CA . SER A 1 225 ? 6.103 4.652 13.346 1.00 57.25 225 SER A CA 1
ATOM 1653 C C . SER A 1 225 ? 7.060 3.914 12.410 1.00 57.25 225 SER A C 1
ATOM 1655 O O . SER A 1 225 ? 7.928 3.165 12.846 1.00 57.25 225 SER A O 1
ATOM 1657 N N . MET A 1 226 ? 6.936 4.154 11.102 1.00 49.31 226 MET A N 1
ATOM 1658 C CA . MET A 1 226 ? 7.894 3.664 10.099 1.00 49.31 226 MET A CA 1
ATOM 1659 C C . MET A 1 226 ? 9.327 4.189 10.338 1.00 49.31 226 MET A C 1
ATOM 1661 O O . MET A 1 226 ? 10.271 3.709 9.715 1.00 49.31 226 MET A O 1
ATOM 1665 N N . SER A 1 227 ? 9.502 5.150 11.257 1.00 34.88 227 SER A N 1
ATOM 1666 C CA . SER A 1 227 ? 10.784 5.475 11.878 1.00 34.88 227 SER A CA 1
ATOM 1667 C C . SER A 1 227 ? 11.030 4.525 13.048 1.00 34.88 227 SER A C 1
ATOM 1669 O O . SER A 1 227 ? 10.437 4.654 14.124 1.00 34.88 227 SER A O 1
ATOM 1671 N N . SER A 1 228 ? 11.920 3.561 12.833 1.00 33.34 228 SER A N 1
ATOM 1672 C CA . SER A 1 228 ? 12.575 2.828 13.909 1.00 33.34 228 SER A CA 1
ATOM 1673 C C . SER A 1 228 ? 13.476 3.792 14.688 1.00 33.34 228 SER A C 1
ATOM 1675 O O . SER A 1 228 ? 14.667 3.879 14.422 1.00 33.34 228 SER A O 1
ATOM 1677 N N . ALA A 1 229 ? 12.906 4.520 15.640 1.00 30.38 229 ALA A N 1
ATOM 1678 C CA . ALA A 1 229 ? 13.653 5.199 16.688 1.00 30.38 229 ALA A CA 1
ATOM 1679 C C . ALA A 1 229 ? 12.975 4.874 18.020 1.00 30.38 229 ALA A C 1
ATOM 1681 O O . ALA A 1 229 ? 12.133 5.612 18.528 1.00 30.38 229 ALA A O 1
ATOM 1682 N N . LYS A 1 230 ? 13.326 3.708 18.575 1.00 29.69 230 LYS A N 1
ATOM 1683 C CA . LYS A 1 230 ? 13.385 3.578 20.031 1.00 29.69 230 LYS A CA 1
ATOM 1684 C C . LYS A 1 230 ? 14.624 4.361 20.460 1.00 29.69 230 LYS A C 1
ATOM 1686 O O . LYS A 1 230 ? 15.681 3.765 20.632 1.00 29.69 230 LYS A O 1
ATOM 1691 N N . ASP A 1 231 ? 14.493 5.674 20.587 1.00 29.31 231 ASP A N 1
ATOM 1692 C CA . ASP A 1 231 ? 15.488 6.460 21.307 1.00 29.31 231 ASP A CA 1
ATOM 1693 C C . ASP A 1 231 ? 15.158 6.321 22.795 1.00 29.31 231 ASP A C 1
ATOM 1695 O O . ASP A 1 231 ? 14.208 6.910 23.314 1.00 29.31 231 ASP A O 1
ATOM 1699 N N . SER A 1 232 ? 15.892 5.397 23.417 1.00 32.03 232 SER A N 1
ATOM 1700 C CA . SER A 1 232 ? 16.159 5.376 24.859 1.00 32.03 232 SER A CA 1
ATOM 1701 C C . SER A 1 232 ? 17.248 6.388 25.186 1.00 32.03 232 SER A C 1
ATOM 1703 O O . SER A 1 232 ? 18.121 6.594 24.313 1.00 32.03 232 SER A O 1
#

Radius of gyration: 21.79 Å; chains: 1; bounding box: 40×65×84 Å

Secondary structure (DSSP, 8-state):
-----------------------PPPSTTSPPPHHHHHHHHH---S--B-SSTT--SB-HHHHHHHHHHHHTT-HHHHHHHHHHHHHHHHHHHH--HHHHHHHHHHHHTTSSEEEEE---TT---S-GGG-S-EEEEETTEEEEEEEEEEEETGGGEEEEEEEEEEEETTEEEEEEEEEETTSTTEEEEEEP--SS-TTS-EEEEEEEEEEE-GGGEESSTT---SS-----

pLDDT: mean 78.04, std 22.78, range [26.75, 98.5]

Sequence (232 aa):
MTVRAETSVSDDGENPETGRVDGHQVGPTAPLDPQLAEFTDSVAHFGHVSSTEPGDRVDLKALLPDVERTAGTDVGHAAVLTVHHAALQAVLRHGHEELRRRYLDQLLAGKTLAALAITEPEVSSSNPRMLASKATRDADGWVLDATKSCITAAGWAGLLVTVVPFTVDEGTALTAVAVAADSPGVTIAPREDTIGLRSVPVCGIRFDGVRIEPWQILGEIGGGSMSSAKDS

Organism: NCBI:txid265949

Foldseek 3Di:
DDDDDDDDDDPPDDDPPDDDPPAQDDALPGPADPLLVCLLVVQQAQQQFDPPPPSLAGPCVSRVVSLVVVVVPAPLSSVQSVQQRVLLNLCSNFFDPVSCVPPVVCRNSSSFGEWEFEAAPVDPDPPSVPAPKEWEDDPPATWTWHKGFQIRQLSGHQKYWYWHWYQDPVGTAIWIFIDGCPFPQKDWAFADPDPGSPSTGGTMITRGRGGGDPSRTGHDGNPNPPDPDPPD